Protein AF-0000000066303247 (afdb_homodimer)

Organism: Malacoplasma penetrans (strain HF-2) (NCBI:txid272633)

Solvent-accessible surface area (backbone atoms only — not comparable to full-atom values): 12009 Å² total; per-residue (Å²): 126,71,62,78,41,46,63,53,48,49,50,37,41,52,66,44,34,71,76,46,54,73,66,53,41,46,52,44,44,36,44,75,69,64,67,41,50,54,59,56,53,8,62,77,67,74,50,49,42,66,55,41,50,49,46,46,51,50,47,52,49,50,38,51,50,50,39,73,59,56,38,57,63,60,27,49,53,52,43,54,60,57,51,72,72,55,79,53,61,69,62,48,51,57,54,57,69,44,46,87,57,74,53,73,73,75,102,122,69,64,77,42,47,62,53,48,49,51,39,40,50,65,44,36,71,77,47,54,70,66,54,42,48,52,43,44,37,44,76,71,62,68,42,49,53,58,56,53,9,62,77,66,74,47,51,42,68,56,41,49,51,47,46,51,51,45,52,51,49,39,51,49,50,40,74,58,57,38,57,64,61,27,47,53,52,44,54,59,57,52,71,71,56,80,55,61,67,61,50,52,58,54,58,68,43,46,86,58,75,52,74,72,73,103

Radius of gyration: 20.45 Å; Cα contacts (8 Å, |Δi|>4): 178; chains: 2; bounding box: 56×52×44 Å

InterPro domains:
  IPR007394 Putative helix-turn-helix protein, YlxM/p13-like [MF_00245] (3-104)
  IPR007394 Putative helix-turn-helix protein, YlxM/p13-like [PF04297] (8-101)
  IPR007394 Putative helix-turn-helix protein, YlxM/p13-like [PTHR40083] (6-104)
  IPR013324 RNA polymerase sigma factor, region 3/4-like [SSF88659] (7-89)
  IPR036388 Winged helix-like DNA-binding domain superfamily [G3DSA:1.10.10.10] (4-106)
  IPR054831 UPF0122 family protein [NF045758] (8-73)

pLDDT: mean 91.66, std 13.57, range [40.47, 98.44]

Sequence (21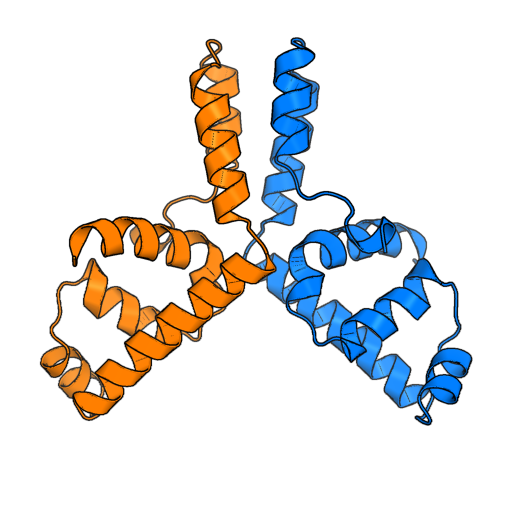4 aa):
MKELDLSQISLLIDFYGNLLTDKQLQNLIDYYFNDLSLSEIAANNNVSRTAIHDSIKKSKNELEQFENKLKFIYRFNLRKEIYKQIKDNNLLDQLLETEVEQLWKTKMKELDLSQISLLIDFYGNLLTDKQLQNLIDYYFNDLSLSEIAANNNVSRTAIHDSIKKSKNELEQFENKLKFIYRFNLRKEIYKQIKDNNLLDQLLETEVEQLWKTK

Foldseek 3Di:
DLPVVQVVLLVLCLVCVVVDDPLLSVLLCCVRPVVDQLCRNCVVVVHDSVVSVVSPVVSSVVSVVVCVVPVPVVVVVVVVVVLVPDPPVVVSVVVVVPDRDSVVVVD/DLPVVLVVLLVLCLVCVVVDDPLLSVLLCCVRPVVDQLCRNCVVVVHDSVVSVVSPVVSSVVSVVVCVVPVPVVVVVVVVVVLVPDPPVVVSVVVVVPDRDSVVVVD

Nearest PDB structures (foldseek):
  1xsv-assembly1_B  TM=8.627E-01  e=2.122E-04  Staphylococcus aureus
  1s7o-assembly1_C  TM=7.477E-01  e=3.749E-04  Streptococcus pyogenes serotype M3
  8z6g-assembly1_B  TM=8.254E-01  e=3.269E-01  Pseudomonas aeruginosa
  2h27-assembly2_D  TM=7.313E-01  e=2.459E-01  Escherichia coli K-12
  8z6g-assembly3_F  TM=8.270E-01  e=4.868E-01  Pseudomonas aeruginosa

Secondary structure (DSSP, 8-state):
--HHHHHHHHHHHHHHGGGS-HHHHHHHHHHHTS---HHHHHHHHTS-HHHHHHHHHHHHHHHHHHHHHH-HHHHHHHHHHHHTT---HHHHHHHHHTSPP-GGGG-/-HHHHHHHHHHHHHHHGGGS-HHHHHHHHHHHTS---HHHHHHHHTS-HHHHHHHHHHHHHHHHHHHHHH-HHHHHHHHHHHHTT---HHHHHHHHHTSPP-GGGT-

Structure (mmCIF, N/CA/C/O backbone):
data_AF-0000000066303247-model_v1
#
loop_
_entity.id
_entity.type
_entity.pdbx_description
1 polymer 'UPF0122 protein MYPE4850'
#
loop_
_atom_site.group_PDB
_atom_site.id
_atom_site.type_symbol
_atom_site.label_atom_id
_atom_site.label_alt_id
_atom_site.label_comp_id
_atom_site.label_asym_id
_atom_site.label_entity_id
_atom_site.label_seq_id
_atom_site.pdbx_PDB_ins_code
_atom_site.Cartn_x
_atom_site.Cartn_y
_atom_site.Cartn_z
_atom_site.occupancy
_atom_site.B_iso_or_equiv
_atom_site.auth_seq_id
_atom_site.auth_comp_id
_atom_site.auth_asym_id
_atom_site.auth_atom_id
_atom_site.pdbx_PDB_model_num
ATOM 1 N N . MET A 1 1 ? -3.141 15.148 22.766 1 40.47 1 MET A N 1
ATOM 2 C CA . MET A 1 1 ? -3.664 13.945 22.125 1 40.47 1 MET A CA 1
ATOM 3 C C . MET A 1 1 ? -3.773 14.133 20.609 1 40.47 1 MET A C 1
ATOM 5 O O . MET A 1 1 ? -3.465 13.219 19.844 1 40.47 1 MET A O 1
ATOM 9 N N . LYS A 1 2 ? -4.238 15.445 20.078 1 51.03 2 LYS A N 1
ATOM 10 C CA . LYS A 1 2 ? -4.551 15.844 18.703 1 51.03 2 LYS A CA 1
ATOM 11 C C . LYS A 1 2 ? -3.293 15.898 17.844 1 51.03 2 LYS A C 1
ATOM 13 O O . LYS A 1 2 ? -3.307 15.461 16.688 1 51.03 2 LYS A O 1
ATOM 18 N N . GLU A 1 3 ? -2.275 16.453 18.281 1 50.41 3 GLU A N 1
ATOM 19 C CA . GLU A 1 3 ? -1.079 16.812 17.531 1 50.41 3 GLU A CA 1
ATOM 20 C C . GLU A 1 3 ? -0.352 15.578 17.016 1 50.41 3 GLU A C 1
ATOM 22 O O . GLU A 1 3 ? 0.061 15.539 15.852 1 50.41 3 GLU A O 1
ATOM 27 N N . LEU A 1 4 ? 0.175 14.68 17.953 1 51.94 4 LEU A N 1
ATOM 28 C CA . LEU A 1 4 ? 0.881 13.461 17.594 1 51.94 4 LEU A CA 1
ATOM 29 C C . LEU A 1 4 ? 0.106 12.672 16.547 1 51.94 4 LEU A C 1
ATOM 31 O O . LEU A 1 4 ? 0.701 12.094 15.625 1 51.94 4 LEU A O 1
ATOM 35 N N . ASP A 1 5 ? -1.149 13.133 16.422 1 79.31 5 ASP A N 1
ATOM 36 C CA . ASP A 1 5 ? -2.148 12.453 15.594 1 79.31 5 ASP A CA 1
ATOM 37 C C . ASP A 1 5 ? -2.113 12.961 14.156 1 79.31 5 ASP A C 1
ATOM 39 O O . ASP A 1 5 ? -2.176 12.172 13.211 1 79.31 5 ASP A O 1
ATOM 43 N N . LEU A 1 6 ? -1.479 14.242 14.117 1 86.56 6 LEU A N 1
ATOM 44 C CA . LEU A 1 6 ? -1.578 14.828 12.789 1 86.56 6 LEU A CA 1
ATOM 45 C C . LEU A 1 6 ? -0.472 14.297 11.883 1 86.56 6 LEU A C 1
ATOM 47 O O . LEU A 1 6 ? -0.71 14.016 10.703 1 86.56 6 LEU A O 1
ATOM 51 N N . SER A 1 7 ? 0.758 14.25 12.484 1 88.06 7 SER A N 1
ATOM 52 C CA . SER A 1 7 ? 1.87 13.727 11.695 1 88.06 7 SER A CA 1
ATOM 53 C C . SER A 1 7 ? 1.609 12.289 11.258 1 88.06 7 SER A C 1
ATOM 55 O O . SER A 1 7 ? 1.862 11.938 10.102 1 88.06 7 SER A O 1
ATOM 57 N N . GLN A 1 8 ? 1.127 11.57 12.195 1 92.44 8 GLN A N 1
ATOM 58 C CA . GLN A 1 8 ? 0.839 10.172 11.898 1 92.44 8 GLN A CA 1
ATOM 59 C C . GLN A 1 8 ? -0.268 10.047 10.852 1 92.44 8 GLN A C 1
ATOM 61 O O . GLN A 1 8 ? -0.135 9.297 9.883 1 92.44 8 GLN A O 1
ATOM 66 N N . ILE A 1 9 ? -1.328 10.883 11.039 1 94.56 9 ILE A N 1
ATOM 67 C CA . ILE A 1 9 ? -2.449 10.805 10.109 1 94.56 9 ILE A CA 1
ATOM 68 C C . ILE A 1 9 ? -2.018 11.32 8.734 1 94.56 9 ILE A C 1
ATOM 70 O O . ILE A 1 9 ? -2.475 10.812 7.703 1 94.56 9 ILE A O 1
ATOM 74 N N . SER A 1 10 ? -1.168 12.297 8.734 1 93.88 10 SER A N 1
ATOM 75 C CA . SER A 1 10 ? -0.656 12.812 7.473 1 93.88 10 SER A CA 1
ATOM 76 C C . SER A 1 10 ? 0.075 11.727 6.684 1 93.88 10 SER A C 1
ATOM 78 O O . SER A 1 10 ? -0.157 11.562 5.484 1 93.88 10 SER A O 1
ATOM 80 N N . LEU A 1 11 ? 0.941 10.992 7.367 1 94.56 11 LEU A N 1
ATOM 81 C CA . LEU A 1 11 ? 1.675 9.914 6.719 1 94.56 11 LEU A CA 1
ATOM 82 C C . LEU A 1 11 ? 0.724 8.82 6.242 1 94.56 11 LEU A C 1
ATOM 84 O O . LEU A 1 11 ? 0.856 8.312 5.125 1 94.56 11 LEU A O 1
ATOM 88 N N . LEU A 1 12 ? -0.188 8.516 7.074 1 96.5 12 LEU A N 1
ATOM 89 C CA . LEU A 1 12 ? -1.159 7.484 6.727 1 96.5 12 LEU A CA 1
ATOM 90 C C . LEU A 1 12 ? -1.923 7.863 5.461 1 96.5 12 LEU A C 1
ATOM 92 O O . LEU A 1 12 ? -2.102 7.031 4.566 1 96.5 12 LEU A O 1
ATOM 96 N N . ILE A 1 13 ? -2.303 9.062 5.395 1 96 13 ILE A N 1
ATOM 97 C CA . ILE A 1 13 ? -3.053 9.531 4.234 1 96 13 ILE A CA 1
ATOM 98 C C . ILE A 1 13 ? -2.139 9.578 3.012 1 96 13 ILE A C 1
ATOM 100 O O . ILE A 1 13 ? -2.527 9.148 1.924 1 96 13 ILE A O 1
ATOM 104 N N . ASP A 1 14 ? -0.955 10.062 3.188 1 95.38 14 ASP A N 1
ATOM 105 C CA . ASP A 1 14 ? -0.011 10.148 2.078 1 95.38 14 ASP A CA 1
ATOM 106 C C . ASP A 1 14 ? 0.244 8.766 1.47 1 95.38 14 ASP A C 1
ATOM 108 O O . ASP A 1 14 ? 0.315 8.625 0.247 1 95.38 14 ASP A O 1
ATOM 112 N N . PHE A 1 15 ? 0.347 7.797 2.26 1 96.94 15 PHE A N 1
ATOM 113 C CA . PHE A 1 15 ? 0.755 6.473 1.807 1 96.94 15 PHE A CA 1
ATOM 114 C C . PHE A 1 15 ? -0.451 5.664 1.341 1 96.94 15 PHE A C 1
ATOM 116 O O . PHE A 1 15 ? -0.366 4.926 0.358 1 96.94 15 PHE A O 1
ATOM 123 N N . TYR A 1 16 ? -1.572 5.879 2.051 1 97.12 16 TYR A N 1
ATOM 124 C CA . TYR A 1 16 ? -2.635 4.906 1.829 1 97.12 16 TYR A CA 1
ATOM 125 C C . TYR A 1 16 ? -3.951 5.602 1.504 1 97.12 16 TYR A C 1
ATOM 127 O O . TYR A 1 16 ? -4.961 4.941 1.249 1 97.12 16 TYR A O 1
ATOM 135 N N . GLY A 1 17 ? -3.996 6.902 1.438 1 96.44 17 GLY A N 1
ATOM 136 C CA . GLY A 1 17 ? -5.238 7.633 1.246 1 96.44 17 GLY A CA 1
ATOM 137 C C . GLY A 1 17 ? -5.973 7.242 -0.022 1 96.44 17 GLY A C 1
ATOM 138 O O . GLY A 1 17 ? -7.203 7.211 -0.048 1 96.44 17 GLY A O 1
ATOM 139 N N . ASN A 1 18 ? -5.207 6.926 -1.044 1 96.06 18 ASN A N 1
ATOM 140 C CA . ASN A 1 18 ? -5.789 6.609 -2.344 1 96.06 18 ASN A CA 1
ATOM 141 C C . ASN A 1 18 ? -6.496 5.258 -2.33 1 96.06 18 ASN A C 1
ATOM 143 O O . ASN A 1 18 ? -7.188 4.906 -3.287 1 96.06 18 ASN A O 1
ATOM 147 N N . LEU A 1 19 ? -6.41 4.539 -1.227 1 97.19 19 LEU A N 1
ATOM 148 C CA . LEU A 1 19 ? -7.145 3.283 -1.101 1 97.19 19 LEU A CA 1
ATOM 149 C C . LEU A 1 19 ? -8.523 3.52 -0.494 1 97.19 19 LEU A C 1
ATOM 151 O O . LEU A 1 19 ? -9.375 2.629 -0.518 1 97.19 19 LEU A O 1
ATOM 155 N N . LEU A 1 20 ? -8.742 4.695 0.018 1 97.19 20 LEU A N 1
ATOM 156 C CA . LEU A 1 20 ? -10.039 5.059 0.572 1 97.19 20 LEU A CA 1
ATOM 157 C C . LEU A 1 20 ? -10.977 5.578 -0.519 1 97.19 20 LEU A C 1
ATOM 159 O O . LEU A 1 20 ? -10.523 5.914 -1.616 1 97.19 20 LEU A O 1
ATOM 163 N N . THR A 1 21 ? -12.242 5.562 -0.185 1 97.06 21 THR A N 1
ATOM 164 C CA . THR A 1 21 ? -13.164 6.242 -1.087 1 97.06 21 THR A CA 1
ATOM 165 C C . THR A 1 21 ? -12.953 7.754 -1.047 1 97.06 21 THR A C 1
ATOM 167 O O . THR A 1 21 ? -12.375 8.273 -0.089 1 97.06 21 THR A O 1
ATOM 170 N N . ASP A 1 22 ? -13.453 8.5 -2.096 1 96.56 22 ASP A N 1
ATOM 171 C CA . ASP A 1 22 ? -13.344 9.953 -2.146 1 96.56 22 ASP A CA 1
ATOM 172 C C . ASP A 1 22 ? -14 10.594 -0.928 1 96.56 22 ASP A C 1
ATOM 174 O O . ASP A 1 22 ? -13.469 11.555 -0.364 1 96.56 22 ASP A O 1
ATOM 178 N N . LYS A 1 23 ? -15.055 10.008 -0.559 1 96.62 23 LYS A N 1
ATOM 179 C CA . LYS A 1 23 ? -15.797 10.562 0.57 1 96.62 23 LYS A CA 1
ATOM 180 C C . LYS A 1 23 ? -15.031 10.391 1.875 1 96.62 23 LYS A C 1
ATOM 182 O O . LYS A 1 23 ? -14.914 11.328 2.666 1 96.62 23 LYS A O 1
ATOM 187 N N . GLN A 1 24 ? -14.469 9.211 2.082 1 97.25 24 GLN A N 1
ATOM 188 C CA . GLN A 1 24 ? -13.672 8.938 3.27 1 97.25 24 GLN A CA 1
ATOM 189 C C . GLN A 1 24 ? -12.461 9.859 3.35 1 97.25 24 GLN A C 1
ATOM 191 O O . GLN A 1 24 ? -12.188 10.445 4.402 1 97.25 24 GLN A O 1
ATOM 196 N N . LEU A 1 25 ? -11.883 9.953 2.217 1 97.12 25 LEU A N 1
ATOM 197 C CA . LEU A 1 25 ? -10.695 10.789 2.16 1 97.12 25 LEU A CA 1
ATOM 198 C C . LEU A 1 25 ? -11.047 12.258 2.404 1 97.12 25 LEU A C 1
ATOM 200 O O . LEU A 1 25 ? -10.367 12.945 3.162 1 97.12 25 LEU A O 1
ATOM 204 N N . GLN A 1 26 ? -12.094 12.703 1.833 1 96.69 26 GLN A N 1
ATOM 205 C CA . GLN A 1 26 ? -12.508 14.094 1.99 1 96.69 26 GLN A CA 1
ATOM 206 C C . GLN A 1 26 ? -12.859 14.398 3.443 1 96.69 26 GLN A C 1
ATOM 208 O O . GLN A 1 26 ? -12.508 15.461 3.961 1 96.69 26 GLN A O 1
ATOM 213 N N . ASN A 1 27 ? -13.539 13.492 4.066 1 96.75 27 ASN A N 1
ATOM 214 C CA . ASN A 1 27 ? -13.875 13.688 5.473 1 96.75 27 ASN A CA 1
ATOM 215 C C . ASN A 1 27 ? -12.633 13.82 6.34 1 96.75 27 ASN A C 1
ATOM 217 O O . ASN A 1 27 ? -12.578 14.664 7.234 1 96.75 27 ASN A O 1
ATOM 221 N N . LEU A 1 28 ? -11.672 13.031 6.09 1 96.25 28 LEU A N 1
ATOM 222 C CA . LEU A 1 28 ? -10.414 13.094 6.828 1 96.25 28 LEU A CA 1
ATOM 223 C C . LEU A 1 28 ? -9.719 14.43 6.598 1 96.25 28 LEU A C 1
ATOM 225 O O . LEU A 1 28 ? -9.273 15.07 7.547 1 96.25 28 LEU A O 1
ATOM 229 N N . ILE A 1 29 ? -9.68 14.828 5.324 1 95.62 29 ILE A N 1
ATOM 230 C CA . ILE A 1 29 ? -9.008 16.078 4.965 1 95.62 29 ILE A CA 1
ATOM 231 C C . ILE A 1 29 ? -9.711 17.25 5.637 1 95.62 29 ILE A C 1
ATOM 233 O O . ILE A 1 29 ? -9.055 18.109 6.234 1 95.62 29 ILE A O 1
ATOM 237 N N . ASP A 1 30 ? -10.977 17.266 5.613 1 96.62 30 ASP A N 1
ATOM 238 C CA . ASP A 1 30 ? -11.75 18.359 6.203 1 96.62 30 ASP A CA 1
ATOM 239 C C . ASP A 1 30 ? -11.5 18.453 7.707 1 96.62 30 ASP A C 1
ATOM 241 O O . ASP A 1 30 ? -11.297 19.547 8.242 1 96.62 30 ASP A O 1
ATOM 245 N N . TYR A 1 31 ? -11.414 17.359 8.336 1 96.06 31 TYR A N 1
ATOM 246 C CA . TYR A 1 31 ? -11.281 17.312 9.789 1 96.06 31 TYR A CA 1
ATOM 247 C C . TYR A 1 31 ? -9.852 17.641 10.211 1 96.06 31 TYR A C 1
ATOM 249 O O . TYR A 1 31 ? -9.617 18.516 11.047 1 96.06 31 TYR A O 1
ATOM 257 N N . TYR A 1 32 ? -8.93 17.047 9.617 1 93.88 32 TYR A N 1
ATOM 258 C CA . TYR A 1 32 ? -7.566 17.109 10.133 1 93.88 32 TYR A CA 1
ATOM 259 C C . TYR A 1 32 ? -6.801 18.266 9.508 1 93.88 32 TYR A C 1
ATOM 261 O O . TYR A 1 32 ? -5.879 18.812 10.117 1 93.88 32 TYR A O 1
ATOM 269 N N . PHE A 1 33 ? -7.246 18.672 8.352 1 92.81 33 PHE A N 1
ATOM 270 C CA . PHE A 1 33 ? -6.398 19.625 7.66 1 92.81 33 PHE A CA 1
ATOM 271 C C . PHE A 1 33 ? -7.156 20.922 7.398 1 92.81 33 PHE A C 1
ATOM 273 O O . PHE A 1 33 ? -6.555 22 7.352 1 92.81 33 PHE A O 1
ATOM 280 N N . ASN A 1 34 ? -8.422 20.828 7.199 1 94.62 34 ASN A N 1
ATOM 281 C CA . ASN A 1 34 ? -9.203 22.031 6.926 1 94.62 34 ASN A CA 1
ATOM 282 C C . ASN A 1 34 ? -9.812 22.609 8.203 1 94.62 34 ASN A C 1
ATOM 284 O O . ASN A 1 34 ? -10.594 23.562 8.148 1 94.62 34 ASN A O 1
ATOM 288 N N . ASP A 1 35 ? -9.586 21.938 9.297 1 94.25 35 ASP A N 1
ATOM 289 C CA . ASP A 1 35 ? -9.961 22.406 10.625 1 94.25 35 ASP A CA 1
ATOM 290 C C . ASP A 1 35 ? -11.477 22.562 10.75 1 94.25 35 ASP A C 1
ATOM 292 O O . ASP A 1 35 ? -11.961 23.5 11.383 1 94.25 35 ASP A O 1
ATOM 296 N N . LEU A 1 36 ? -12.242 21.781 10.055 1 97.25 36 LEU A N 1
ATOM 297 C CA . LEU A 1 36 ? -13.688 21.75 10.234 1 97.25 36 LEU A CA 1
ATOM 298 C C . LEU A 1 36 ? -14.062 20.891 11.438 1 97.25 36 LEU A C 1
ATOM 300 O O . LEU A 1 36 ? -13.414 19.891 11.727 1 97.25 36 LEU A O 1
ATOM 304 N N . SER A 1 37 ? -15.102 21.297 12.102 1 96.81 37 SER A N 1
ATOM 305 C CA . SER A 1 37 ? -15.633 20.484 13.188 1 96.81 37 SER A CA 1
ATOM 306 C C . SER A 1 37 ? -16.484 19.328 12.656 1 96.81 37 SER A C 1
ATOM 308 O O . SER A 1 37 ? -16.906 19.344 11.5 1 96.81 37 SER A O 1
ATOM 310 N N . LEU A 1 38 ? -16.734 18.297 13.547 1 97.75 38 LEU A N 1
ATOM 311 C CA . LEU A 1 38 ? -17.609 17.188 13.164 1 97.75 38 LEU A CA 1
ATOM 312 C C . LEU A 1 38 ? -18.984 17.703 12.711 1 97.75 38 LEU A C 1
ATOM 314 O O . LEU A 1 38 ? -19.547 17.219 11.734 1 97.75 38 LEU A O 1
ATOM 318 N N . SER A 1 39 ? -19.438 18.75 13.391 1 97.94 39 SER A N 1
ATOM 319 C CA . SER A 1 39 ? -20.766 19.312 13.102 1 97.94 39 SER A CA 1
ATOM 320 C C . SER A 1 39 ? -20.781 20.016 11.75 1 97.94 39 SER A C 1
ATOM 322 O O . SER A 1 39 ? -21.75 19.906 11 1 97.94 39 SER A O 1
ATOM 324 N N . GLU A 1 40 ? -19.75 20.734 11.422 1 98.44 40 GLU A N 1
ATOM 325 C CA . GLU A 1 40 ? -19.656 21.422 10.141 1 98.44 40 GLU A CA 1
ATOM 326 C C . GLU A 1 40 ? -19.625 20.422 8.984 1 98.44 40 GLU A C 1
ATOM 328 O O . GLU A 1 40 ? -20.297 20.609 7.973 1 98.44 40 GLU A O 1
ATOM 333 N N . ILE A 1 41 ? -18.812 19.328 9.156 1 98.38 41 ILE A N 1
ATOM 334 C CA . ILE A 1 41 ? -18.719 18.297 8.125 1 98.38 41 ILE A CA 1
ATOM 335 C C . ILE A 1 41 ? -20.078 17.609 7.953 1 98.38 41 ILE A C 1
ATOM 337 O O . ILE A 1 41 ? -20.5 17.328 6.832 1 98.38 41 ILE A O 1
ATOM 341 N N . ALA A 1 42 ? -20.766 17.375 9.07 1 98.31 42 ALA A N 1
ATOM 342 C CA . ALA A 1 42 ? -22.078 16.75 9.047 1 98.31 42 ALA A CA 1
ATOM 343 C C . ALA A 1 42 ? -23.078 17.609 8.258 1 98.31 42 ALA A C 1
ATOM 345 O O . ALA A 1 42 ? -23.812 17.094 7.418 1 98.31 42 ALA A O 1
ATOM 346 N N . ALA A 1 43 ? -23.078 18.891 8.484 1 97.81 43 ALA A N 1
ATOM 347 C CA . ALA A 1 43 ? -23.984 19.828 7.809 1 97.81 43 ALA A CA 1
ATOM 348 C C . ALA A 1 43 ? -23.688 19.859 6.309 1 97.81 43 ALA A C 1
ATOM 350 O O . ALA A 1 43 ? -24.625 19.828 5.496 1 97.81 43 ALA A O 1
ATOM 351 N N . ASN A 1 44 ? -22.422 19.859 5.938 1 96.75 44 ASN A N 1
ATOM 352 C CA . ASN A 1 44 ? -22 19.906 4.539 1 96.75 44 ASN A CA 1
ATOM 353 C C . ASN A 1 44 ? -22.438 18.672 3.773 1 96.75 44 ASN A C 1
ATOM 355 O O . ASN A 1 44 ? -22.625 18.719 2.557 1 96.75 44 ASN A O 1
ATOM 359 N N . ASN A 1 45 ? -22.531 17.547 4.504 1 96.56 45 ASN A N 1
ATOM 360 C CA . ASN A 1 45 ? -22.812 16.281 3.855 1 96.56 45 ASN A CA 1
ATOM 361 C C . ASN A 1 45 ? -24.234 15.812 4.125 1 96.56 45 ASN A C 1
ATOM 363 O O . ASN A 1 45 ? -24.641 14.742 3.676 1 96.56 45 ASN A O 1
ATOM 367 N N . ASN A 1 46 ? -24.969 16.594 4.902 1 97.31 46 ASN A N 1
ATOM 368 C CA . ASN A 1 46 ? -26.359 16.281 5.242 1 97.31 46 ASN A CA 1
ATOM 369 C C . ASN A 1 46 ? -26.469 14.945 5.973 1 97.31 46 ASN A C 1
ATOM 371 O O . ASN A 1 46 ? -27.281 14.094 5.598 1 97.31 46 ASN A O 1
ATOM 375 N N . VAL A 1 47 ? -25.547 14.766 6.961 1 97.62 47 VAL A N 1
ATOM 376 C CA . VAL A 1 47 ? -25.562 13.609 7.844 1 97.62 47 VAL A CA 1
ATOM 377 C C . VAL A 1 47 ? -25.391 14.055 9.289 1 97.62 47 VAL A C 1
ATOM 379 O O . VAL A 1 47 ? -25.172 15.234 9.562 1 97.62 47 VAL A O 1
ATOM 382 N N . SER A 1 48 ? -25.562 13.156 10.172 1 97.75 48 SER A N 1
ATOM 383 C CA . SER A 1 48 ? -25.438 13.484 11.586 1 97.75 48 SER A CA 1
ATOM 384 C C . SER A 1 48 ? -23.969 13.602 12.008 1 97.75 48 SER A C 1
ATOM 386 O O . SER A 1 48 ? -23.094 13.047 11.352 1 97.75 48 SER A O 1
ATOM 388 N N . ARG A 1 49 ? -23.812 14.32 13.094 1 97.75 49 ARG A N 1
ATOM 389 C CA . ARG A 1 49 ? -22.484 14.453 13.68 1 97.75 49 ARG A CA 1
ATOM 390 C C . ARG A 1 49 ? -21.922 13.094 14.07 1 97.75 49 ARG A C 1
ATOM 392 O O . ARG A 1 49 ? -20.734 12.828 13.859 1 97.75 49 ARG A O 1
ATOM 399 N N . THR A 1 50 ? -22.734 12.25 14.578 1 97.94 50 THR A N 1
ATOM 400 C CA . THR A 1 50 ? -22.328 10.914 15.008 1 97.94 50 THR A CA 1
ATOM 401 C C . THR A 1 50 ? -21.875 10.078 13.812 1 97.94 50 THR A C 1
ATOM 403 O O . THR A 1 50 ? -20.891 9.328 13.906 1 97.94 50 THR A O 1
ATOM 406 N N . ALA A 1 51 ? -22.5 10.266 12.711 1 97.75 51 ALA A N 1
ATOM 407 C CA . ALA A 1 51 ? -22.156 9.539 11.492 1 97.75 51 ALA A CA 1
ATOM 408 C C . ALA A 1 51 ? -20.766 9.961 10.984 1 97.75 51 ALA A C 1
ATOM 410 O O . ALA A 1 51 ? -19.984 9.117 10.547 1 97.75 51 ALA A O 1
ATOM 411 N N . ILE A 1 52 ? -20.547 11.266 11.047 1 98.06 52 ILE A N 1
ATOM 412 C CA . ILE A 1 52 ? -19.25 11.773 10.617 1 98.06 52 ILE A CA 1
ATOM 413 C C . ILE A 1 52 ? -18.172 11.289 11.578 1 98.06 52 ILE A C 1
ATOM 415 O O . ILE A 1 52 ? -17.094 10.867 11.148 1 98.06 52 ILE A O 1
ATOM 419 N N . HIS A 1 53 ? -18.469 11.352 12.82 1 97.69 53 HIS A N 1
ATOM 420 C CA . HIS A 1 53 ? -17.531 10.859 13.828 1 97.69 53 HIS A CA 1
ATOM 421 C C . HIS A 1 53 ? -17.141 9.406 13.555 1 97.69 53 HIS A C 1
ATOM 423 O O . HIS A 1 53 ? -15.953 9.07 13.516 1 97.69 53 HIS A O 1
ATOM 429 N N . ASP A 1 54 ? -18.094 8.625 13.305 1 97.75 54 ASP A N 1
ATOM 430 C CA . ASP A 1 54 ? -17.875 7.207 13.031 1 97.75 54 ASP A CA 1
ATOM 431 C C . ASP A 1 54 ? -17.078 7.012 11.75 1 97.75 54 ASP A C 1
ATOM 433 O O . ASP A 1 54 ? -16.203 6.145 11.68 1 97.75 54 ASP A O 1
ATOM 437 N N . SER A 1 55 ? -17.391 7.762 10.766 1 97.19 55 SER A N 1
ATOM 438 C CA . SER A 1 55 ? -16.719 7.656 9.469 1 97.19 55 SER A CA 1
ATOM 439 C C . SER A 1 55 ? -15.234 7.98 9.594 1 97.19 55 SER A C 1
ATOM 441 O O . SER A 1 55 ? -14.391 7.277 9.031 1 97.19 55 SER A O 1
ATOM 443 N N . ILE A 1 56 ? -14.984 9.039 10.266 1 97 56 ILE A N 1
ATOM 444 C CA . ILE A 1 56 ? -13.602 9.469 10.445 1 97 56 ILE A CA 1
ATOM 445 C C . ILE A 1 56 ? -12.82 8.391 11.211 1 97 56 ILE A C 1
ATOM 447 O O . ILE A 1 56 ? -11.711 8.031 10.82 1 97 56 ILE A O 1
ATOM 451 N N . LYS A 1 57 ? -13.422 7.91 12.227 1 96.94 57 LYS A N 1
ATOM 452 C CA . LYS A 1 57 ? -12.797 6.852 13.008 1 96.94 57 LYS A CA 1
ATOM 453 C C . LYS A 1 57 ? -12.539 5.609 12.164 1 96.94 57 LYS A C 1
ATOM 455 O O . LYS A 1 57 ? -11.453 5.035 12.203 1 96.94 57 LYS A O 1
ATOM 460 N N . LYS A 1 58 ? -13.508 5.211 11.414 1 97.69 58 LYS A N 1
ATOM 461 C CA . LYS A 1 58 ? -13.398 4.031 10.562 1 97.69 58 LYS A CA 1
ATOM 462 C C . LYS A 1 58 ? -12.312 4.215 9.508 1 97.69 58 LYS A C 1
ATOM 464 O O . LYS A 1 58 ? -11.508 3.311 9.273 1 97.69 58 LYS A O 1
ATOM 469 N N . SER A 1 59 ? -12.32 5.363 8.906 1 97.94 59 SER A N 1
ATOM 470 C CA . SER A 1 59 ? -11.336 5.652 7.871 1 97.94 59 SER A CA 1
ATOM 471 C C . SER A 1 59 ? -9.914 5.629 8.438 1 97.94 59 SER A C 1
ATOM 473 O O . SER A 1 59 ? -9.008 5.074 7.816 1 97.94 59 SER A O 1
ATOM 475 N N . LYS A 1 60 ? -9.781 6.266 9.555 1 96.88 60 LYS A N 1
ATOM 476 C CA . LYS A 1 60 ? -8.469 6.242 10.203 1 96.88 60 LYS A CA 1
ATOM 477 C C . LYS A 1 60 ? -8.047 4.812 10.531 1 96.88 60 LYS A C 1
ATOM 479 O O . LYS A 1 60 ? -6.898 4.434 10.289 1 96.88 60 LYS A O 1
ATOM 484 N N . ASN A 1 61 ? -8.914 4.039 11.078 1 97.62 61 ASN A N 1
ATOM 485 C CA . ASN A 1 61 ? -8.633 2.643 11.391 1 97.62 61 ASN A CA 1
ATOM 486 C C . ASN A 1 61 ? -8.242 1.853 10.148 1 97.62 61 ASN A C 1
ATOM 488 O O . ASN A 1 61 ? -7.34 1.014 10.195 1 97.62 61 ASN A O 1
ATOM 492 N N . GLU A 1 62 ? -8.93 2.102 9.062 1 97.88 62 GLU A N 1
ATOM 493 C CA . GLU A 1 62 ? -8.602 1.429 7.809 1 97.88 62 GLU A CA 1
ATOM 494 C C . GLU A 1 62 ? -7.18 1.75 7.363 1 97.88 62 GLU A C 1
ATOM 496 O O . GLU A 1 62 ? -6.434 0.855 6.961 1 97.88 62 GLU A O 1
ATOM 501 N N . LEU A 1 63 ? -6.828 2.996 7.434 1 97.62 63 LEU A N 1
ATOM 502 C CA . LEU A 1 63 ? -5.473 3.406 7.078 1 97.62 63 LEU A CA 1
ATOM 503 C C . LEU A 1 63 ? -4.445 2.711 7.965 1 97.62 63 LEU A C 1
ATOM 505 O O . LEU A 1 63 ? -3.416 2.242 7.477 1 97.62 63 LEU A O 1
ATOM 509 N N . GLU A 1 64 ? -4.738 2.637 9.219 1 97.62 64 GLU A N 1
ATOM 510 C CA . GLU A 1 64 ? -3.834 1.972 10.156 1 97.62 64 GLU A CA 1
ATOM 511 C C . GLU A 1 64 ? -3.725 0.48 9.852 1 97.62 64 GLU A C 1
ATOM 513 O O . GLU A 1 64 ? -2.65 -0.11 9.992 1 97.62 64 GLU A O 1
ATOM 518 N N . GLN A 1 65 ? -4.797 -0.075 9.508 1 97.88 65 GLN A N 1
ATOM 519 C CA . GLN A 1 65 ? -4.773 -1.485 9.141 1 97.88 65 GLN A CA 1
ATOM 520 C C . GLN A 1 65 ? -3.895 -1.719 7.914 1 97.88 65 GLN A C 1
ATOM 522 O O . GLN A 1 65 ? -3.168 -2.711 7.848 1 97.88 65 GLN A O 1
ATOM 527 N N . PHE A 1 66 ? -4.012 -0.805 6.914 1 97.62 66 PHE A N 1
ATOM 528 C CA . PHE A 1 66 ? -3.133 -0.915 5.754 1 97.62 66 PHE A CA 1
ATOM 529 C C . PHE A 1 66 ? -1.669 -0.899 6.18 1 97.62 66 PHE A C 1
ATOM 531 O O . PHE A 1 66 ? -0.871 -1.712 5.707 1 97.62 66 PHE A O 1
ATOM 538 N N . GLU A 1 67 ? -1.316 -0.015 7.066 1 97.31 67 GLU A N 1
ATOM 539 C CA . GLU A 1 67 ? 0.071 0.063 7.516 1 97.31 67 GLU A CA 1
ATOM 540 C C . GLU A 1 67 ? 0.484 -1.204 8.258 1 97.31 67 GLU A C 1
ATOM 542 O O . GLU A 1 67 ? 1.611 -1.68 8.109 1 97.31 67 GLU A O 1
ATOM 547 N N . ASN A 1 68 ? -0.411 -1.739 9.078 1 97.06 68 ASN A N 1
ATOM 548 C CA . ASN A 1 68 ? -0.106 -2.967 9.805 1 97.06 68 ASN A CA 1
ATOM 549 C C . ASN A 1 68 ? 0.164 -4.129 8.852 1 97.06 68 ASN A C 1
ATOM 551 O O . ASN A 1 68 ? 1.024 -4.969 9.117 1 97.06 68 ASN A O 1
ATOM 555 N N . LYS A 1 69 ? -0.5 -4.086 7.738 1 95.75 69 LYS A N 1
ATOM 556 C CA . LYS A 1 69 ? -0.375 -5.184 6.781 1 95.75 69 LYS A CA 1
ATOM 557 C C . LYS A 1 69 ? 0.822 -4.973 5.859 1 95.75 69 LYS A C 1
ATOM 559 O O . LYS A 1 69 ? 1.529 -5.926 5.527 1 95.75 69 LYS A O 1
ATOM 564 N N . LEU A 1 70 ? 1.124 -3.74 5.516 1 96.25 70 LEU A N 1
ATOM 565 C CA . LEU A 1 70 ? 2.072 -3.5 4.438 1 96.25 70 LEU A CA 1
ATOM 566 C C . LEU A 1 70 ? 3.4 -2.984 4.98 1 96.25 70 LEU A C 1
ATOM 568 O O . LEU A 1 70 ? 4.461 -3.289 4.434 1 96.25 70 LEU A O 1
ATOM 572 N N . LYS A 1 71 ? 3.35 -2.115 6.023 1 96.62 71 LYS A N 1
ATOM 573 C CA . LYS A 1 71 ? 4.512 -1.617 6.754 1 96.62 71 LYS A CA 1
ATOM 574 C C . LYS A 1 71 ? 5.352 -0.687 5.883 1 96.62 71 LYS A C 1
ATOM 576 O O . LYS A 1 71 ? 6.582 -0.688 5.973 1 96.62 71 LYS A O 1
ATOM 581 N N . PHE A 1 72 ? 4.691 0.051 5.012 1 96.38 72 PHE A N 1
ATOM 582 C CA . PHE A 1 72 ? 5.453 0.917 4.117 1 96.38 72 PHE A CA 1
ATOM 583 C C . PHE A 1 72 ? 5.914 2.172 4.848 1 96.38 72 PHE A C 1
ATOM 585 O O . PHE A 1 72 ? 7 2.689 4.578 1 96.38 72 PHE A O 1
ATOM 592 N N . ILE A 1 73 ? 5.102 2.662 5.785 1 96.19 73 ILE A N 1
ATOM 593 C CA . ILE A 1 73 ? 5.523 3.811 6.578 1 96.19 73 ILE A CA 1
ATOM 594 C C . ILE A 1 73 ? 6.684 3.408 7.488 1 96.19 73 ILE A C 1
ATOM 596 O O . ILE A 1 73 ? 7.641 4.164 7.656 1 96.19 73 ILE A O 1
ATOM 600 N N . TYR A 1 74 ? 6.598 2.221 8.078 1 96.62 74 TYR A N 1
ATOM 601 C CA . TYR A 1 74 ? 7.691 1.689 8.883 1 96.62 74 TYR A CA 1
ATOM 602 C C . TYR A 1 74 ? 8.992 1.673 8.094 1 96.62 74 TYR A C 1
ATOM 604 O O . TYR A 1 74 ? 10.016 2.18 8.562 1 96.62 74 TYR A O 1
ATOM 612 N N . ARG A 1 75 ? 8.969 1.174 6.887 1 95.81 75 ARG A N 1
ATOM 613 C CA . ARG A 1 75 ? 10.148 1.073 6.035 1 95.81 75 ARG A CA 1
ATOM 614 C C . ARG A 1 75 ? 10.648 2.455 5.629 1 95.81 75 ARG A C 1
ATOM 616 O O . ARG A 1 75 ? 11.859 2.693 5.574 1 95.81 75 ARG A O 1
ATOM 623 N N . PHE A 1 76 ? 9.727 3.301 5.309 1 96.38 76 PHE A N 1
ATOM 624 C CA . PHE A 1 76 ? 10.062 4.68 4.973 1 96.38 76 PHE A CA 1
ATOM 625 C C . PHE A 1 76 ? 10.82 5.348 6.113 1 96.38 76 PHE A C 1
ATOM 627 O O . PHE A 1 76 ? 11.828 6.012 5.887 1 96.38 76 PHE A O 1
ATOM 634 N N . ASN A 1 77 ? 10.297 5.172 7.281 1 96.19 77 ASN A N 1
ATOM 635 C CA . ASN A 1 77 ? 10.93 5.789 8.438 1 96.19 77 ASN A CA 1
ATOM 636 C C . ASN A 1 77 ? 12.328 5.227 8.672 1 96.19 77 ASN A C 1
ATOM 638 O O . ASN A 1 77 ? 13.242 5.957 9.07 1 96.19 77 ASN A O 1
ATOM 642 N N . LEU A 1 78 ? 12.484 3.949 8.43 1 96.56 78 LEU A N 1
ATOM 643 C CA . LEU A 1 78 ? 13.82 3.354 8.523 1 96.56 78 LEU A CA 1
ATOM 644 C C . LEU A 1 78 ? 14.766 3.992 7.516 1 96.56 78 LEU A C 1
ATOM 646 O O . LEU A 1 78 ? 15.898 4.34 7.855 1 96.56 78 LEU A O 1
ATOM 650 N N . ARG A 1 79 ? 14.305 4.195 6.324 1 96.31 79 ARG A N 1
ATOM 651 C CA . ARG A 1 79 ? 15.141 4.789 5.285 1 96.31 79 ARG A CA 1
ATOM 652 C C . ARG A 1 79 ? 15.516 6.227 5.637 1 96.31 79 ARG A C 1
ATOM 654 O O . ARG A 1 79 ? 16.656 6.645 5.422 1 96.31 79 ARG A O 1
ATOM 661 N N . LYS A 1 80 ? 14.492 6.938 6.086 1 95.5 80 LYS A N 1
ATOM 662 C CA . LYS A 1 80 ? 14.719 8.328 6.461 1 95.5 80 LYS A CA 1
ATOM 663 C C . LYS A 1 80 ? 15.859 8.453 7.465 1 95.5 80 LYS A C 1
ATOM 665 O O . LYS A 1 80 ? 16.672 9.383 7.391 1 95.5 80 LYS A O 1
ATOM 670 N N . GLU A 1 81 ? 15.938 7.562 8.414 1 96.94 81 GLU A N 1
ATOM 671 C CA . GLU A 1 81 ? 17.016 7.57 9.398 1 96.94 81 GLU A CA 1
ATOM 672 C C . GLU A 1 81 ? 18.359 7.32 8.742 1 96.94 81 GLU A C 1
ATOM 674 O O . GLU A 1 81 ? 19.359 7.949 9.102 1 96.94 81 GLU A O 1
ATOM 679 N N . ILE A 1 82 ? 18.359 6.387 7.766 1 97.44 82 ILE A N 1
ATOM 680 C CA . ILE A 1 82 ? 19.594 6.066 7.059 1 97.44 82 ILE A CA 1
ATOM 681 C C . ILE A 1 82 ? 20.031 7.262 6.215 1 97.44 82 ILE A C 1
ATOM 683 O O . ILE A 1 82 ? 21.234 7.539 6.09 1 97.44 82 ILE A O 1
ATOM 687 N N . TYR A 1 83 ? 19.016 8.008 5.715 1 96.5 83 TYR A N 1
ATOM 688 C CA . TYR A 1 83 ? 19.281 9.164 4.867 1 96.5 83 TYR A CA 1
ATOM 689 C C . TYR A 1 83 ? 20.078 10.227 5.629 1 96.5 83 TYR A C 1
ATOM 691 O O . TYR A 1 83 ? 20.875 10.961 5.039 1 96.5 83 TYR A O 1
ATOM 699 N N . LYS A 1 84 ? 19.922 10.273 6.887 1 95.75 84 LYS A N 1
ATOM 700 C CA . LYS A 1 84 ? 20.578 11.273 7.719 1 95.75 84 LYS A CA 1
ATOM 701 C C . LYS A 1 84 ? 22.094 11.086 7.691 1 95.75 84 LYS A C 1
ATOM 703 O O . LYS A 1 84 ? 22.844 12.023 7.98 1 95.75 84 LYS A O 1
ATOM 708 N N . GLN A 1 85 ? 22.531 9.93 7.355 1 94.12 85 GLN A N 1
ATOM 709 C CA . GLN A 1 85 ? 23.969 9.617 7.383 1 94.12 85 GLN A CA 1
ATOM 710 C C . GLN A 1 85 ? 24.609 9.883 6.027 1 94.12 85 GLN A C 1
ATOM 712 O O . GLN A 1 85 ? 25.828 9.805 5.891 1 94.12 85 GLN A O 1
ATOM 717 N N . ILE A 1 86 ? 23.797 10.219 5.062 1 95.06 86 ILE A N 1
ATOM 718 C CA . ILE A 1 86 ? 24.312 10.383 3.709 1 95.06 86 ILE A CA 1
ATOM 719 C C . ILE A 1 86 ? 24.875 11.797 3.541 1 95.06 86 ILE A C 1
ATOM 721 O O . ILE A 1 86 ? 24.156 12.781 3.705 1 95.06 86 ILE A O 1
ATOM 725 N N . LYS A 1 87 ? 26.172 11.898 3.195 1 92.81 87 LYS A N 1
ATOM 726 C CA . LYS A 1 87 ? 26.844 13.18 3.055 1 92.81 87 LYS A CA 1
ATOM 727 C C . LYS A 1 87 ? 26.75 13.703 1.623 1 92.81 87 LYS A C 1
ATOM 729 O O . LYS A 1 87 ? 26.812 14.914 1.39 1 92.81 87 LYS A O 1
ATOM 734 N N . ASP A 1 88 ? 26.625 12.828 0.648 1 94.44 88 ASP A N 1
ATOM 735 C CA . ASP A 1 88 ? 26.469 13.211 -0.751 1 94.44 88 ASP A CA 1
ATOM 736 C C . ASP A 1 88 ? 25.094 13.805 -1.002 1 94.44 88 ASP A C 1
ATOM 738 O O . ASP A 1 88 ? 24.109 13.078 -1.157 1 94.44 88 ASP A O 1
ATOM 742 N N . ASN A 1 89 ? 25.016 15.094 -1.196 1 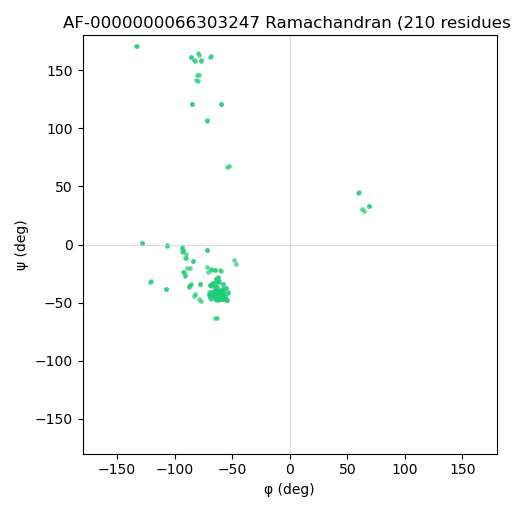94.94 89 ASN A N 1
ATOM 743 C CA . ASN A 1 89 ? 23.734 15.805 -1.299 1 94.94 89 ASN A CA 1
ATOM 744 C C . ASN A 1 89 ? 23 15.438 -2.58 1 94.94 89 ASN A C 1
ATOM 746 O O . ASN A 1 89 ? 21.766 15.406 -2.602 1 94.94 89 ASN A O 1
ATOM 750 N N . ASN A 1 90 ? 23.734 15.219 -3.607 1 96.19 90 ASN A N 1
ATOM 751 C CA . ASN A 1 90 ? 23.094 14.828 -4.859 1 96.19 90 ASN A CA 1
ATOM 752 C C . ASN A 1 90 ? 22.406 13.477 -4.734 1 96.19 90 ASN A C 1
ATOM 754 O O . ASN A 1 90 ? 21.266 13.312 -5.168 1 96.19 90 ASN A O 1
ATOM 758 N N . LEU A 1 91 ? 23.125 12.484 -4.152 1 96.31 91 LEU A N 1
ATOM 759 C CA . LEU A 1 91 ? 22.547 11.164 -3.904 1 96.31 91 LEU A CA 1
ATOM 760 C C . LEU A 1 91 ? 21.328 11.266 -2.998 1 96.31 91 LEU A C 1
ATOM 762 O O . LEU A 1 91 ? 20.297 10.656 -3.277 1 96.31 91 LEU A O 1
ATOM 766 N N . LEU A 1 92 ? 21.453 12.016 -1.94 1 96.38 92 LEU A N 1
ATOM 767 C CA . LEU A 1 92 ? 20.359 12.203 -0.991 1 96.38 92 LEU A CA 1
ATOM 768 C C . LEU A 1 92 ? 19.125 12.781 -1.684 1 96.38 92 LEU A C 1
ATOM 770 O O . LEU A 1 92 ? 18.016 12.297 -1.476 1 96.38 92 LEU A O 1
ATOM 774 N N . ASP A 1 93 ? 19.312 13.812 -2.504 1 96.88 93 ASP A N 1
ATOM 775 C CA . ASP A 1 93 ? 18.219 14.445 -3.219 1 96.88 93 ASP A CA 1
ATOM 776 C C . ASP A 1 93 ? 17.5 13.453 -4.133 1 96.88 93 ASP A C 1
ATOM 778 O O . ASP A 1 93 ? 16.281 13.422 -4.195 1 96.88 93 ASP A O 1
ATOM 782 N N . GLN A 1 94 ? 18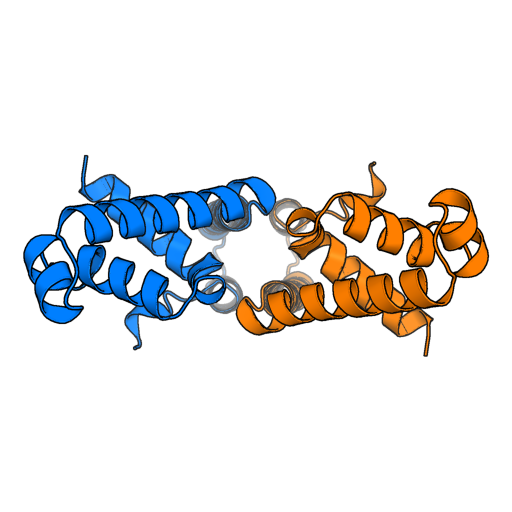.234 12.648 -4.859 1 97.31 94 GLN A N 1
ATOM 783 C CA . GLN A 1 94 ? 17.672 11.641 -5.746 1 97.31 94 GLN A CA 1
ATOM 784 C C . GLN A 1 94 ? 16.828 10.641 -4.965 1 97.31 94 GLN A C 1
ATOM 786 O O . GLN A 1 94 ? 15.703 10.312 -5.371 1 97.31 94 GLN A O 1
ATOM 791 N N . LEU A 1 95 ? 17.344 10.172 -3.84 1 97.25 95 LEU A N 1
ATOM 792 C CA . LEU A 1 95 ? 16.641 9.203 -3.012 1 97.25 95 LEU A CA 1
ATOM 793 C C . LEU A 1 95 ? 15.359 9.805 -2.438 1 97.25 95 LEU A C 1
ATOM 795 O O . LEU A 1 95 ? 14.305 9.172 -2.455 1 97.25 95 LEU A O 1
ATOM 799 N N . LEU A 1 96 ? 15.422 11.031 -1.998 1 95.94 96 LEU A N 1
ATOM 800 C CA . LEU A 1 96 ? 14.266 11.711 -1.416 1 95.94 96 LEU A CA 1
ATOM 801 C C . LEU A 1 96 ? 13.156 11.883 -2.447 1 95.94 96 LEU A C 1
ATOM 803 O O . LEU A 1 96 ? 11.977 11.82 -2.105 1 95.94 96 LEU A O 1
ATOM 807 N N . GLU A 1 97 ? 13.484 12.039 -3.674 1 95.38 97 GLU A N 1
ATOM 808 C CA . GLU A 1 97 ? 12.516 12.227 -4.746 1 95.38 97 GLU A CA 1
ATOM 809 C C . GLU A 1 97 ? 11.711 10.953 -4.992 1 95.38 97 GLU A C 1
ATOM 811 O O . GLU A 1 97 ? 10.617 11 -5.562 1 95.38 97 GLU A O 1
ATOM 816 N N . THR A 1 98 ? 12.289 9.805 -4.562 1 96.31 98 THR A N 1
ATOM 817 C CA . THR A 1 98 ? 11.609 8.539 -4.789 1 96.31 98 THR A CA 1
ATOM 818 C C . THR A 1 98 ? 10.578 8.273 -3.695 1 96.31 98 THR A C 1
ATOM 820 O O . THR A 1 98 ? 9.75 7.367 -3.818 1 96.31 98 THR A O 1
ATOM 823 N N . GLU A 1 99 ? 10.664 9.031 -2.619 1 95.38 99 GLU A N 1
ATOM 824 C CA . GLU A 1 99 ? 9.773 8.789 -1.493 1 95.38 99 GLU A CA 1
ATOM 825 C C . GLU A 1 99 ? 8.414 9.461 -1.715 1 95.38 99 GLU A C 1
ATOM 827 O O . GLU A 1 99 ? 8.281 10.336 -2.572 1 95.38 99 GLU A O 1
ATOM 832 N N . VAL A 1 100 ? 7.465 8.961 -1.017 1 90.75 100 VAL A N 1
ATOM 833 C CA . VAL A 1 100 ? 6.102 9.469 -1.135 1 90.75 100 VAL A CA 1
ATOM 834 C C . VAL A 1 100 ? 6.07 10.953 -0.772 1 90.75 100 VAL A C 1
ATOM 836 O O . VAL A 1 100 ? 6.637 11.367 0.244 1 90.75 100 VAL A O 1
ATOM 839 N N . GLU A 1 101 ? 5.621 11.695 -1.791 1 75.25 101 GLU A N 1
ATOM 840 C CA . GLU A 1 101 ? 5.484 13.125 -1.566 1 75.25 101 GLU A CA 1
ATOM 841 C C . GLU A 1 101 ? 4.207 13.445 -0.797 1 75.25 101 GLU A C 1
ATOM 843 O O . GLU A 1 101 ? 3.211 12.727 -0.906 1 75.25 101 GLU A O 1
ATOM 848 N N . GLN A 1 102 ? 4.277 14.352 0.086 1 65.06 102 GLN A N 1
ATOM 849 C CA . GLN A 1 102 ? 3.109 14.852 0.803 1 65.06 102 GLN A CA 1
ATOM 850 C C . GLN A 1 102 ? 2.029 15.328 -0.166 1 65.06 102 GLN A C 1
ATOM 852 O O . GLN A 1 102 ? 1.962 16.516 -0.498 1 65.06 102 GLN A O 1
ATOM 857 N N . LEU A 1 103 ? 1.446 14.359 -0.927 1 54.25 103 LEU A N 1
ATOM 858 C CA . LEU A 1 103 ? 0.536 14.594 -2.043 1 54.25 103 LEU A CA 1
ATOM 859 C C . LEU A 1 103 ? -0.672 15.406 -1.595 1 54.25 103 LEU A C 1
ATOM 861 O O . LEU A 1 103 ? -1.237 16.172 -2.381 1 54.25 103 LEU A O 1
ATOM 865 N N . TRP A 1 104 ? -1.281 15.172 -0.443 1 53.22 104 TRP A N 1
ATOM 866 C CA . TRP A 1 104 ? -2.555 15.828 -0.164 1 53.22 104 TRP A CA 1
ATOM 867 C C . TRP A 1 104 ? -2.402 17.344 -0.189 1 53.22 104 TRP A C 1
ATOM 869 O O . TRP A 1 104 ? -3.391 18.062 -0.319 1 53.22 104 TRP A O 1
ATOM 879 N N . LYS A 1 105 ? -1.103 17.812 0.034 1 53.5 105 LYS A N 1
ATOM 880 C CA . LYS A 1 105 ? -0.9 19.266 0.135 1 53.5 105 LYS A CA 1
ATOM 881 C C . LYS A 1 105 ? -1.053 19.938 -1.227 1 53.5 105 LYS A C 1
ATOM 883 O O . LYS A 1 105 ? -1.26 21.141 -1.307 1 53.5 105 LYS A O 1
ATOM 888 N N . THR A 1 106 ? -0.93 19.156 -2.268 1 46.5 106 THR A N 1
ATOM 889 C CA . THR A 1 106 ? -0.951 19.922 -3.508 1 46.5 106 THR A CA 1
ATOM 890 C C . THR A 1 106 ? -2.367 20 -4.074 1 46.5 106 THR A C 1
ATOM 892 O O . THR A 1 106 ? -2.58 20.562 -5.152 1 46.5 106 THR A O 1
ATOM 895 N N . LYS A 1 107 ? -3.182 19.328 -3.471 1 44.66 107 LYS A N 1
ATOM 896 C CA . LYS A 1 107 ? -4.504 19.578 -4.035 1 44.66 107 LYS A CA 1
ATOM 897 C C . LYS A 1 107 ? -5.191 20.75 -3.324 1 44.66 107 LYS A C 1
ATOM 899 O O . LYS A 1 107 ? -5.016 20.938 -2.119 1 44.66 107 LYS A O 1
ATOM 904 N N . MET B 1 1 ? 5.285 -14.867 -22.875 1 40.56 1 MET B N 1
ATOM 905 C CA . MET B 1 1 ? 4.203 -14.109 -22.25 1 40.56 1 MET B CA 1
ATOM 906 C C . MET B 1 1 ? 4.184 -14.328 -20.75 1 40.56 1 MET B C 1
ATOM 908 O O . MET B 1 1 ? 3.986 -13.391 -19.984 1 4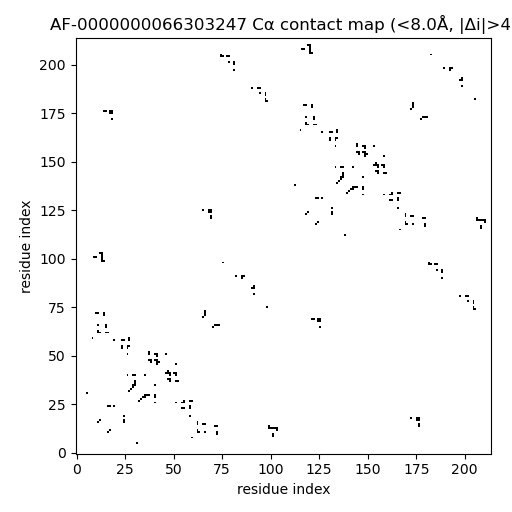0.56 1 MET B O 1
ATOM 912 N N . LYS B 1 2 ? 4.402 -15.734 -20.172 1 51.22 2 LYS B N 1
ATOM 913 C CA . LYS B 1 2 ? 4.285 -16.219 -18.812 1 51.22 2 LYS B CA 1
ATOM 914 C C . LYS B 1 2 ? 5.379 -15.633 -17.922 1 51.22 2 LYS B C 1
ATOM 916 O O . LYS B 1 2 ? 5.121 -15.227 -16.781 1 51.22 2 LYS B O 1
ATOM 921 N N . GLU B 1 3 ? 6.57 -15.641 -18.328 1 50.31 3 GLU B N 1
ATOM 922 C CA . GLU B 1 3 ? 7.762 -15.328 -17.547 1 50.31 3 GLU B CA 1
ATOM 923 C C . GLU B 1 3 ? 7.742 -13.883 -17.062 1 50.31 3 GLU B C 1
ATOM 925 O O . GLU B 1 3 ? 8.031 -13.602 -15.898 1 50.31 3 GLU B O 1
ATOM 930 N N . LEU B 1 4 ? 7.758 -12.852 -18.047 1 51.75 4 LEU B N 1
ATOM 931 C CA . LEU B 1 4 ? 7.707 -11.43 -17.734 1 51.75 4 LEU B CA 1
ATOM 932 C C . LEU B 1 4 ? 6.621 -11.141 -16.703 1 51.75 4 LEU B C 1
ATOM 934 O O . LEU B 1 4 ? 6.812 -10.32 -15.805 1 51.75 4 LEU B O 1
ATOM 938 N N . ASP B 1 5 ? 5.734 -12.188 -16.609 1 78.88 5 ASP B N 1
ATOM 939 C CA . ASP B 1 5 ? 4.535 -12.109 -15.773 1 78.88 5 ASP B CA 1
ATOM 940 C C . ASP B 1 5 ? 4.836 -12.516 -14.336 1 78.88 5 ASP B C 1
ATOM 942 O O . ASP B 1 5 ? 4.379 -11.867 -13.391 1 78.88 5 ASP B O 1
ATOM 946 N N . LEU B 1 6 ? 6.02 -13.289 -14.289 1 86.38 6 LEU B N 1
ATOM 947 C CA . LEU B 1 6 ? 6.266 -13.828 -12.961 1 86.38 6 LEU B CA 1
ATOM 948 C C . LEU B 1 6 ? 6.949 -12.797 -12.07 1 86.38 6 LEU B C 1
ATOM 950 O O . LEU B 1 6 ? 6.625 -12.672 -10.883 1 86.38 6 LEU B O 1
ATOM 954 N N . SER B 1 7 ? 7.949 -12.102 -12.711 1 88 7 SER B N 1
ATOM 955 C CA . SER B 1 7 ? 8.641 -11.07 -11.945 1 88 7 SER B CA 1
ATOM 956 C C . SER B 1 7 ? 7.672 -9.984 -11.492 1 88 7 SER B C 1
ATOM 958 O O . SER B 1 7 ? 7.723 -9.539 -10.336 1 88 7 SER B O 1
ATOM 960 N N . GLN B 1 8 ? 6.863 -9.633 -12.414 1 92.56 8 GLN B N 1
ATOM 961 C CA . GLN B 1 8 ? 5.895 -8.586 -12.102 1 92.56 8 GLN B CA 1
ATOM 962 C C . GLN B 1 8 ? 4.906 -9.055 -11.039 1 92.56 8 GLN B C 1
ATOM 964 O O . GLN B 1 8 ? 4.648 -8.336 -10.07 1 92.56 8 GLN B O 1
ATOM 969 N N . ILE B 1 9 ? 4.438 -10.312 -11.203 1 94.69 9 ILE B N 1
ATOM 970 C CA . ILE B 1 9 ? 3.463 -10.828 -10.25 1 94.69 9 ILE B CA 1
ATOM 971 C C . ILE B 1 9 ? 4.125 -11.031 -8.883 1 94.69 9 ILE B C 1
ATOM 973 O O . ILE B 1 9 ? 3.492 -10.828 -7.848 1 94.69 9 ILE B O 1
ATOM 977 N N . SER B 1 10 ? 5.352 -11.422 -8.906 1 93.88 10 SER B N 1
ATOM 978 C CA . SER B 1 10 ? 6.086 -11.586 -7.66 1 93.88 10 SER B CA 1
ATOM 979 C C . SER B 1 10 ? 6.156 -10.281 -6.879 1 93.88 10 SER B C 1
ATOM 981 O O . SER B 1 10 ? 5.891 -10.25 -5.676 1 93.88 10 SER B O 1
ATOM 983 N N . LEU B 1 11 ? 6.496 -9.195 -7.57 1 94.56 11 LEU B N 1
ATOM 984 C CA . LEU B 1 11 ? 6.566 -7.891 -6.926 1 94.56 11 LEU B CA 1
ATOM 985 C C . LEU B 1 11 ? 5.195 -7.453 -6.43 1 94.56 11 LEU B C 1
ATOM 987 O O . LEU B 1 11 ? 5.062 -6.949 -5.312 1 94.56 11 LEU B O 1
ATOM 991 N N . LEU B 1 12 ? 4.242 -7.676 -7.238 1 96.5 12 LEU B N 1
ATOM 992 C CA . LEU B 1 12 ? 2.881 -7.301 -6.867 1 96.5 12 LEU B CA 1
ATOM 993 C C . LEU B 1 12 ? 2.451 -8.016 -5.59 1 96.5 12 LEU B C 1
ATOM 995 O O . LEU B 1 12 ? 1.881 -7.398 -4.688 1 96.5 12 LEU B O 1
ATOM 999 N N . ILE B 1 13 ? 2.756 -9.234 -5.523 1 95.88 13 ILE B N 1
ATOM 1000 C CA . ILE B 1 13 ? 2.389 -10.023 -4.355 1 95.88 13 ILE B CA 1
ATOM 1001 C C . ILE B 1 13 ? 3.211 -9.578 -3.148 1 95.88 13 ILE B C 1
ATOM 1003 O O . ILE B 1 13 ? 2.674 -9.406 -2.053 1 95.88 13 ILE B O 1
ATOM 1007 N N . ASP B 1 14 ? 4.469 -9.375 -3.348 1 95.31 14 ASP B N 1
ATOM 1008 C CA . ASP B 1 14 ? 5.336 -8.945 -2.256 1 95.31 14 ASP B CA 1
ATOM 1009 C C . ASP B 1 14 ? 4.84 -7.637 -1.645 1 95.31 14 ASP B C 1
ATOM 1011 O O . ASP B 1 14 ? 4.848 -7.473 -0.422 1 95.31 14 ASP B O 1
ATOM 1015 N N . PHE B 1 15 ? 4.406 -6.762 -2.432 1 96.88 15 PHE B N 1
ATOM 1016 C CA . PHE B 1 15 ? 4.066 -5.418 -1.979 1 96.88 15 PHE B CA 1
ATOM 1017 C C . PHE B 1 15 ? 2.627 -5.359 -1.484 1 96.88 15 PHE B C 1
ATOM 1019 O O . PHE B 1 15 ? 2.332 -4.68 -0.497 1 96.88 15 PHE B O 1
ATOM 1026 N N . TYR B 1 16 ? 1.774 -6.117 -2.176 1 97.12 16 TYR B N 1
ATOM 1027 C CA . TYR B 1 16 ? 0.363 -5.844 -1.928 1 97.12 16 TYR B CA 1
ATOM 1028 C C . TYR B 1 16 ? -0.388 -7.121 -1.58 1 97.12 16 TYR B C 1
ATOM 1030 O O . TYR B 1 16 ? -1.589 -7.09 -1.298 1 97.12 16 TYR B O 1
ATOM 1038 N N . GLY B 1 17 ? 0.25 -8.258 -1.519 1 96.44 17 GLY B N 1
ATOM 1039 C CA . GLY B 1 17 ? -0.421 -9.531 -1.31 1 96.44 17 GLY B CA 1
ATOM 1040 C C . GLY B 1 17 ? -1.229 -9.578 -0.026 1 96.44 17 GLY B C 1
ATOM 1041 O O . GLY B 1 17 ? -2.295 -10.195 0.022 1 96.44 17 GLY B O 1
ATOM 1042 N N . ASN B 1 18 ? -0.732 -8.898 0.983 1 96.06 18 ASN B N 1
ATOM 1043 C CA . ASN B 1 18 ? -1.369 -8.93 2.295 1 96.06 18 ASN B CA 1
ATOM 1044 C C . ASN B 1 18 ? -2.68 -8.148 2.299 1 96.06 18 ASN B C 1
ATOM 1046 O O . ASN B 1 18 ? -3.438 -8.203 3.27 1 96.06 18 ASN B O 1
ATOM 1050 N N . LEU B 1 19 ? -3 -7.488 1.203 1 97.19 19 LEU B N 1
ATOM 1051 C CA . LEU B 1 19 ? -4.281 -6.801 1.096 1 97.19 19 LEU B CA 1
ATOM 1052 C C . LEU B 1 19 ? -5.348 -7.727 0.514 1 97.19 19 LEU B C 1
ATOM 1054 O O . LEU B 1 19 ? -6.539 -7.418 0.56 1 97.19 19 LEU B O 1
ATOM 1058 N N . LEU B 1 20 ? -4.926 -8.844 0.001 1 97.19 20 LEU B N 1
ATOM 1059 C CA . LEU B 1 20 ? -5.855 -9.836 -0.532 1 97.19 20 LEU B CA 1
ATOM 1060 C C . LEU B 1 20 ? -6.359 -10.758 0.573 1 97.19 20 LEU B C 1
ATOM 1062 O O . LEU B 1 20 ? -5.781 -10.805 1.659 1 97.19 20 LEU B O 1
ATOM 1066 N N . THR B 1 21 ? -7.457 -11.406 0.265 1 97.06 21 THR B N 1
ATOM 1067 C CA . THR B 1 21 ? -7.871 -12.461 1.18 1 97.06 21 THR B CA 1
ATOM 1068 C C . THR B 1 21 ? -6.898 -13.633 1.127 1 97.06 21 THR B C 1
ATOM 1070 O O . THR B 1 21 ? -6.148 -13.781 0.159 1 97.06 21 THR B O 1
ATOM 1073 N N . ASP B 1 22 ? -6.914 -14.531 2.168 1 96.56 22 ASP B N 1
ATOM 1074 C CA . ASP B 1 22 ? -6.059 -15.719 2.209 1 96.56 22 ASP B CA 1
ATOM 1075 C C . ASP B 1 22 ? -6.305 -16.609 0.999 1 96.56 22 ASP B C 1
ATOM 1077 O O . ASP B 1 22 ? -5.363 -17.156 0.419 1 96.56 22 ASP B O 1
ATOM 1081 N N . LYS B 1 23 ? -7.531 -16.672 0.65 1 96.69 23 LYS B N 1
ATOM 1082 C CA . LYS B 1 23 ? -7.898 -17.531 -0.47 1 96.69 23 LYS B CA 1
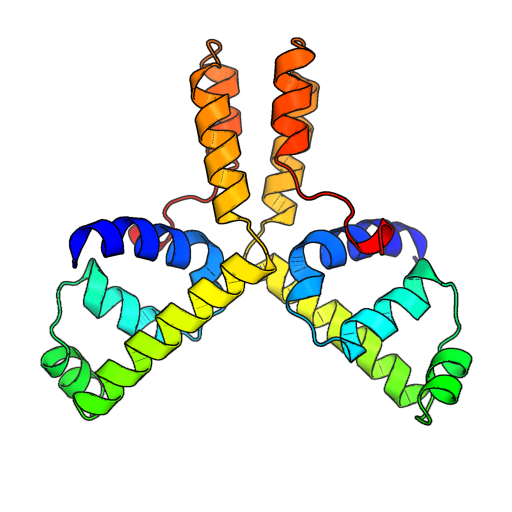ATOM 1083 C C . LYS B 1 23 ? -7.352 -16.984 -1.785 1 96.69 23 LYS B C 1
ATOM 1085 O O . LYS B 1 23 ? -6.777 -17.734 -2.584 1 96.69 23 LYS B O 1
ATOM 1090 N N . GLN B 1 24 ? -7.488 -15.688 -1.993 1 97.25 24 GLN B N 1
ATOM 1091 C CA . GLN B 1 24 ? -6.973 -15.039 -3.191 1 97.25 24 GLN B CA 1
ATOM 1092 C C . GLN B 1 24 ? -5.457 -15.203 -3.295 1 97.25 24 GLN B C 1
ATOM 1094 O O . GLN B 1 24 ? -4.938 -15.562 -4.355 1 97.25 24 GLN B O 1
ATOM 1099 N N . LEU B 1 25 ? -4.895 -14.969 -2.176 1 97.12 25 LEU B N 1
ATOM 1100 C CA . LEU B 1 25 ? -3.438 -15.062 -2.145 1 97.12 25 LEU B CA 1
ATOM 1101 C C . LEU B 1 25 ? -2.982 -16.5 -2.391 1 97.12 25 LEU B C 1
ATOM 1103 O O . LEU B 1 25 ? -2.051 -16.734 -3.162 1 97.12 25 LEU B O 1
ATOM 1107 N N . GLN B 1 26 ? -3.627 -17.422 -1.796 1 96.69 26 GLN B N 1
ATOM 1108 C CA . GLN B 1 26 ? -3.254 -18.828 -1.951 1 96.69 26 GLN B CA 1
ATOM 1109 C C . GLN B 1 26 ? -3.42 -19.281 -3.398 1 96.69 26 GLN B C 1
ATOM 1111 O O . GLN B 1 26 ? -2.574 -20 -3.926 1 96.69 26 GLN B O 1
ATOM 1116 N N . ASN B 1 27 ? -4.484 -18.875 -4.008 1 96.69 27 ASN B N 1
ATOM 1117 C CA . ASN B 1 27 ? -4.699 -19.234 -5.406 1 96.69 27 ASN B CA 1
ATOM 1118 C C . ASN B 1 27 ? -3.578 -18.688 -6.297 1 96.69 27 ASN B C 1
ATOM 1120 O O . ASN B 1 27 ? -3.107 -19.391 -7.195 1 96.69 27 ASN B O 1
ATOM 1124 N N . LEU B 1 28 ? -3.172 -17.516 -6.066 1 96.31 28 LEU B N 1
ATOM 1125 C CA . LEU B 1 28 ? -2.078 -16.922 -6.824 1 96.31 28 LEU B CA 1
ATOM 1126 C C . LEU B 1 28 ? -0.781 -17.688 -6.609 1 96.31 28 LEU B C 1
ATOM 1128 O O . LEU B 1 28 ? -0.078 -18.016 -7.57 1 96.31 28 LEU B O 1
ATOM 1132 N N . ILE B 1 29 ? -0.522 -18 -5.348 1 95.62 29 ILE B N 1
ATOM 1133 C CA . ILE B 1 29 ? 0.708 -18.703 -5.004 1 95.62 29 ILE B CA 1
ATOM 1134 C C . ILE B 1 29 ? 0.715 -20.094 -5.664 1 95.62 29 ILE B C 1
ATOM 1136 O O . ILE B 1 29 ? 1.707 -20.484 -6.281 1 95.62 29 ILE B O 1
ATOM 1140 N N . ASP B 1 30 ? -0.355 -20.766 -5.621 1 96.62 30 ASP B N 1
ATOM 1141 C CA . ASP B 1 30 ? -0.452 -22.094 -6.199 1 96.62 30 ASP B CA 1
ATOM 1142 C C . ASP B 1 30 ? -0.215 -22.062 -7.707 1 96.62 30 ASP B C 1
ATOM 1144 O O . ASP B 1 30 ? 0.523 -22.891 -8.25 1 96.62 30 ASP B O 1
ATOM 1148 N N . TYR B 1 31 ? -0.722 -21.078 -8.336 1 96.12 31 TYR B N 1
ATOM 1149 C CA . TYR B 1 31 ? -0.647 -21 -9.789 1 96.12 31 TYR B CA 1
ATOM 1150 C C . TYR B 1 31 ? 0.73 -20.516 -10.234 1 96.12 31 TYR B C 1
ATOM 1152 O O . TYR B 1 31 ? 1.374 -21.156 -11.07 1 96.12 31 TYR B O 1
ATOM 1160 N N . TYR B 1 32 ? 1.221 -19.531 -9.664 1 93.94 32 TYR B N 1
ATOM 1161 C CA . TYR B 1 32 ? 2.406 -18.875 -10.203 1 93.94 32 TYR B CA 1
ATOM 1162 C C . TYR B 1 32 ? 3.676 -19.453 -9.586 1 93.94 32 TYR B C 1
ATOM 1164 O O . TYR B 1 32 ? 4.738 -19.438 -10.219 1 93.94 32 TYR B O 1
ATOM 1172 N N . PHE B 1 33 ? 3.516 -20.016 -8.422 1 92.88 33 PHE B N 1
ATOM 1173 C CA . PHE B 1 33 ? 4.754 -20.391 -7.75 1 92.88 33 PHE B CA 1
ATOM 1174 C C . PHE B 1 33 ? 4.79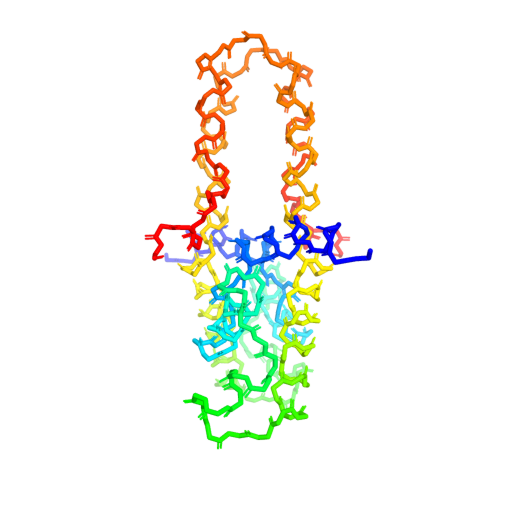3 -21.891 -7.473 1 92.88 33 PHE B C 1
ATOM 1176 O O . PHE B 1 33 ? 5.867 -22.5 -7.438 1 92.88 33 PHE B O 1
ATOM 1183 N N . ASN B 1 34 ? 3.666 -22.469 -7.25 1 94.69 34 ASN B N 1
ATOM 1184 C CA . ASN B 1 34 ? 3.639 -23.906 -6.969 1 94.69 34 ASN B CA 1
ATOM 1185 C C . ASN B 1 34 ? 3.398 -24.719 -8.234 1 94.69 34 ASN B C 1
ATOM 1187 O O . ASN B 1 34 ? 3.236 -25.938 -8.172 1 94.69 34 ASN B O 1
ATOM 1191 N N . ASP B 1 35 ? 3.191 -24.031 -9.328 1 94.31 35 ASP B N 1
ATOM 1192 C CA . ASP B 1 35 ? 3.102 -24.641 -10.648 1 94.31 35 ASP B CA 1
ATOM 1193 C C . ASP B 1 35 ? 1.89 -25.562 -10.75 1 94.31 35 ASP B C 1
ATOM 1195 O O . ASP B 1 35 ? 1.956 -26.625 -11.383 1 94.31 35 ASP B O 1
ATOM 1199 N N . LEU B 1 36 ? 0.854 -25.312 -10.031 1 97.31 36 LEU B N 1
ATOM 1200 C CA . LEU B 1 36 ? -0.401 -26.031 -10.195 1 97.31 36 LEU B CA 1
ATOM 1201 C C . LEU B 1 36 ? -1.184 -25.516 -11.391 1 97.31 36 LEU B C 1
ATOM 1203 O O . LEU B 1 36 ? -1.146 -24.312 -11.695 1 97.31 36 LEU B O 1
ATOM 1207 N N . SER B 1 37 ? -1.865 -26.406 -12.039 1 96.88 37 SER B N 1
ATOM 1208 C CA . SER B 1 37 ? -2.758 -25.984 -13.117 1 96.88 37 SER B CA 1
ATOM 1209 C C . SER B 1 37 ? -4.074 -25.453 -12.562 1 96.88 37 SER B C 1
ATOM 1211 O O . SER B 1 37 ? -4.402 -25.672 -11.398 1 96.88 37 SER B O 1
ATOM 1213 N N . LEU B 1 38 ? -4.859 -24.719 -13.453 1 97.75 38 LEU B N 1
ATOM 1214 C CA . LEU B 1 38 ? -6.176 -24.234 -13.055 1 97.75 38 LEU B CA 1
ATOM 1215 C C . LEU B 1 38 ? -7.059 -25.375 -12.578 1 97.75 38 LEU B C 1
ATOM 1217 O O . LEU B 1 38 ? -7.781 -25.25 -11.594 1 97.75 38 LEU B O 1
ATOM 1221 N N . SER B 1 39 ? -6.918 -26.516 -13.242 1 97.94 39 SER B N 1
ATOM 1222 C CA . SER B 1 39 ? -7.738 -27.688 -12.938 1 97.94 39 SER B CA 1
ATOM 1223 C C . SER B 1 39 ? -7.367 -28.281 -11.586 1 97.94 39 SER B C 1
ATOM 1225 O O . SER B 1 39 ? -8.242 -28.688 -10.82 1 97.94 39 SER B O 1
ATOM 1227 N N . GLU B 1 40 ? -6.102 -28.375 -11.281 1 98.44 40 GLU B N 1
ATOM 1228 C CA . GLU B 1 40 ? -5.645 -28.891 -9.992 1 98.44 40 GLU B CA 1
ATOM 1229 C C . GLU B 1 40 ? -6.117 -28.016 -8.844 1 98.44 40 GLU B C 1
ATOM 1231 O O . GLU B 1 40 ? -6.578 -28.516 -7.816 1 98.44 40 GLU B O 1
ATOM 1236 N N . ILE B 1 41 ? -6.008 -26.656 -9.023 1 98.38 41 ILE B N 1
ATOM 1237 C CA . ILE B 1 41 ? -6.449 -25.719 -7.988 1 98.38 41 ILE B CA 1
ATOM 1238 C C . ILE B 1 41 ? -7.957 -25.844 -7.797 1 98.38 41 ILE B C 1
ATOM 1240 O O . ILE B 1 41 ? -8.453 -25.812 -6.668 1 98.38 41 ILE B O 1
ATOM 1244 N N . ALA B 1 42 ? -8.688 -26 -8.906 1 98.31 42 ALA B N 1
ATOM 1245 C CA . ALA B 1 42 ? -10.133 -26.156 -8.859 1 98.31 42 ALA B CA 1
ATOM 1246 C C . ALA B 1 42 ? -10.523 -27.406 -8.055 1 98.31 42 ALA B C 1
ATOM 1248 O O . ALA B 1 42 ? -11.406 -27.344 -7.199 1 98.31 42 ALA B O 1
ATOM 1249 N N . ALA B 1 43 ? -9.875 -28.5 -8.281 1 97.81 43 ALA B N 1
ATOM 1250 C CA . ALA B 1 43 ? -10.141 -29.766 -7.59 1 97.81 43 ALA B CA 1
ATOM 1251 C C . ALA B 1 43 ? -9.852 -29.641 -6.098 1 97.81 43 ALA B C 1
ATOM 1253 O O . ALA B 1 43 ? -10.648 -30.094 -5.266 1 97.81 43 ALA B O 1
ATOM 1254 N N . ASN B 1 44 ? -8.75 -28.969 -5.746 1 96.69 44 ASN B N 1
ATOM 1255 C CA . ASN B 1 44 ? -8.344 -28.781 -4.359 1 96.69 44 ASN B CA 1
ATOM 1256 C C . ASN B 1 44 ? -9.352 -27.953 -3.578 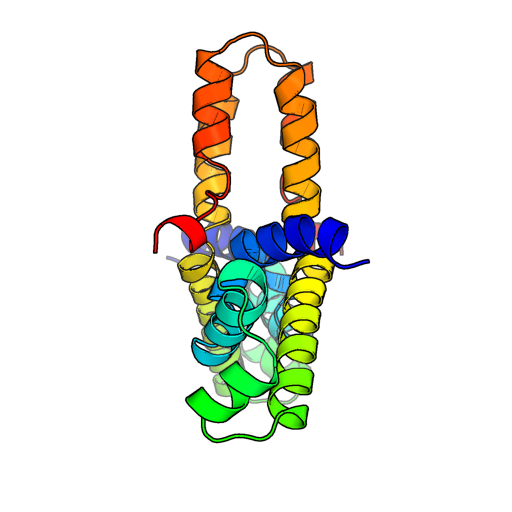1 96.69 44 ASN B C 1
ATOM 1258 O O . ASN B 1 44 ? -9.469 -28.078 -2.359 1 96.69 44 ASN B O 1
ATOM 1262 N N . ASN B 1 45 ? -10.031 -27.047 -4.316 1 96.56 45 ASN B N 1
ATOM 1263 C CA . ASN B 1 45 ? -10.93 -26.109 -3.66 1 96.56 45 ASN B CA 1
ATOM 1264 C C . ASN B 1 45 ? -12.391 -26.453 -3.906 1 96.56 45 ASN B C 1
ATOM 1266 O O . ASN B 1 45 ? -13.289 -25.75 -3.447 1 96.56 45 ASN B O 1
ATOM 1270 N N . ASN B 1 46 ? -12.617 -27.516 -4.668 1 97.31 46 ASN B N 1
ATOM 1271 C CA . ASN B 1 46 ? -13.969 -27.969 -4.984 1 97.31 46 ASN B CA 1
ATOM 1272 C C . ASN B 1 46 ? -14.773 -26.891 -5.707 1 97.31 46 ASN B C 1
ATOM 1274 O O . ASN B 1 46 ? -15.898 -26.594 -5.316 1 97.31 46 ASN B O 1
ATOM 1278 N N . VAL B 1 47 ? -14.094 -26.25 -6.691 1 97.62 47 VAL B N 1
ATOM 1279 C CA . VAL B 1 47 ? -14.727 -25.281 -7.57 1 97.62 47 VAL B CA 1
ATOM 1280 C C . VAL B 1 47 ? -14.359 -25.578 -9.023 1 97.62 47 VAL B C 1
ATOM 1282 O O . VAL B 1 47 ? -13.562 -26.469 -9.297 1 97.62 47 VAL B O 1
ATOM 1285 N N . SER B 1 48 ? -14.992 -24.906 -9.914 1 97.75 48 SER B N 1
ATOM 1286 C CA . SER B 1 48 ? -14.734 -25.141 -11.328 1 97.75 48 SER B CA 1
ATOM 1287 C C . SER B 1 48 ? -13.43 -24.484 -11.773 1 97.75 48 SER B C 1
ATOM 1289 O O . SER B 1 48 ? -12.961 -23.531 -11.133 1 97.75 48 SER B O 1
ATOM 1291 N N . ARG B 1 49 ? -12.945 -25.016 -12.859 1 97.75 49 ARG B N 1
ATOM 1292 C CA . ARG B 1 49 ? -11.75 -24.453 -13.469 1 97.75 49 ARG B CA 1
ATOM 1293 C C . ARG B 1 49 ? -11.984 -23 -13.875 1 97.75 49 ARG B C 1
ATOM 1295 O O . ARG B 1 49 ? -11.109 -22.141 -13.688 1 97.75 49 ARG B O 1
ATOM 1302 N N . THR B 1 50 ? -13.133 -22.703 -14.375 1 97.94 50 THR B N 1
ATOM 1303 C CA . THR B 1 50 ? -13.484 -21.344 -14.805 1 97.94 50 THR B CA 1
ATOM 1304 C C . THR B 1 50 ? -13.508 -20.391 -13.609 1 97.94 50 THR B C 1
ATOM 1306 O O . THR B 1 50 ? -13.07 -19.25 -13.727 1 97.94 50 THR B O 1
ATOM 1309 N N . ALA B 1 51 ? -13.938 -20.859 -12.5 1 97.69 51 ALA B N 1
ATOM 1310 C CA . ALA B 1 51 ? -14 -20.047 -11.289 1 97.69 51 ALA B CA 1
ATOM 1311 C C . ALA B 1 51 ? -12.594 -19.688 -10.812 1 97.69 51 ALA B C 1
ATOM 1313 O O . ALA B 1 51 ? -12.359 -18.547 -10.383 1 97.69 51 ALA B O 1
ATOM 1314 N N . ILE B 1 52 ? -11.727 -20.688 -10.883 1 98.12 52 ILE B N 1
ATOM 1315 C CA . ILE B 1 52 ? -10.352 -20.438 -10.469 1 98.12 52 ILE B CA 1
ATOM 1316 C C . ILE B 1 52 ? -9.695 -19.469 -11.445 1 98.12 52 ILE B C 1
ATOM 1318 O O . ILE B 1 52 ? -8.992 -18.547 -11.031 1 98.12 52 ILE B O 1
ATOM 1322 N N . HIS B 1 53 ? -9.938 -19.672 -12.688 1 97.69 53 HIS B N 1
ATOM 1323 C CA . HIS B 1 53 ? -9.406 -18.766 -13.695 1 97.69 53 HIS B CA 1
ATOM 1324 C C . HIS B 1 53 ? -9.836 -17.328 -13.422 1 97.69 53 HIS B C 1
ATOM 1326 O O . HIS B 1 53 ? -8.992 -16.422 -13.406 1 97.69 53 HIS B O 1
ATOM 1332 N N . ASP B 1 54 ? -11.047 -17.156 -13.156 1 97.81 54 ASP B N 1
ATOM 1333 C CA . ASP B 1 54 ? -11.594 -15.828 -12.883 1 97.81 54 ASP B CA 1
ATOM 1334 C C . ASP B 1 54 ? -11 -15.242 -11.609 1 97.81 54 ASP B C 1
ATOM 1336 O O . ASP B 1 54 ? -10.703 -14.047 -11.555 1 97.81 54 ASP B O 1
ATOM 1340 N N . SER B 1 55 ? -10.867 -16.031 -10.633 1 97.19 55 SER B N 1
ATOM 1341 C CA . SER B 1 55 ? -10.328 -15.586 -9.352 1 97.19 55 SER B CA 1
ATOM 1342 C C . SER B 1 55 ? -8.891 -15.086 -9.5 1 97.19 55 SER B C 1
ATOM 1344 O O . SER B 1 55 ? -8.539 -14.047 -8.945 1 97.19 55 SER B O 1
ATOM 1346 N N . ILE B 1 56 ? -8.133 -15.867 -10.172 1 97 56 ILE B N 1
ATOM 1347 C CA . ILE B 1 56 ? -6.734 -15.508 -10.375 1 97 56 ILE B CA 1
ATOM 1348 C C . ILE B 1 56 ? -6.645 -14.195 -11.148 1 97 56 ILE B C 1
ATOM 1350 O O . ILE B 1 56 ? -5.879 -13.305 -10.781 1 97 56 ILE B O 1
ATOM 1354 N N . LYS B 1 57 ? -7.43 -14.109 -12.148 1 97.06 57 LYS B N 1
ATOM 1355 C CA . LYS B 1 57 ? -7.461 -12.883 -12.945 1 97.06 57 LYS B CA 1
ATOM 1356 C C . LYS B 1 57 ? -7.879 -11.688 -12.094 1 97.06 57 LYS B C 1
ATOM 1358 O O . LYS B 1 57 ? -7.25 -10.625 -12.156 1 97.06 57 LYS B O 1
ATOM 1363 N N . LYS B 1 58 ? -8.906 -11.844 -11.328 1 97.75 58 LYS B N 1
ATOM 1364 C CA . LYS B 1 58 ? -9.414 -10.781 -10.469 1 97.75 58 LYS B CA 1
ATOM 1365 C C . LYS B 1 58 ? -8.367 -10.359 -9.438 1 97.75 58 LYS B C 1
ATOM 1367 O O . LYS B 1 58 ? -8.156 -9.164 -9.219 1 97.75 58 LYS B O 1
ATOM 1372 N N . SER B 1 59 ? -7.766 -11.336 -8.844 1 97.94 59 SER B N 1
ATOM 1373 C CA . SER B 1 59 ? -6.758 -11.055 -7.824 1 97.94 59 SER B CA 1
ATOM 1374 C C . SER B 1 59 ? -5.57 -10.297 -8.414 1 97.94 59 SER B C 1
ATOM 1376 O O . SER B 1 59 ? -5.074 -9.344 -7.809 1 97.94 59 SER B O 1
ATOM 1378 N N . LYS B 1 60 ? -5.145 -10.781 -9.531 1 96.94 60 LYS B N 1
ATOM 1379 C CA . LYS B 1 60 ? -4.055 -10.078 -10.203 1 96.94 60 LYS B CA 1
ATOM 1380 C C . LYS B 1 60 ? -4.445 -8.641 -10.531 1 96.94 60 LYS B C 1
ATOM 1382 O O . LYS B 1 60 ? -3.664 -7.711 -10.305 1 96.94 60 LYS B O 1
ATOM 1387 N N . ASN B 1 61 ? -5.602 -8.445 -11.062 1 97.62 61 ASN B N 1
ATOM 1388 C CA . ASN B 1 61 ? -6.098 -7.105 -11.383 1 97.62 61 ASN B CA 1
ATOM 1389 C C . ASN B 1 61 ? -6.16 -6.223 -10.141 1 97.62 61 ASN B C 1
ATOM 1391 O O . ASN B 1 61 ? -5.832 -5.035 -10.203 1 97.62 61 ASN B O 1
ATOM 1395 N N . GLU B 1 62 ? -6.598 -6.789 -9.039 1 97.88 62 GLU B N 1
ATOM 1396 C CA . GLU B 1 62 ? -6.656 -6.039 -7.793 1 97.88 62 GLU B CA 1
ATOM 1397 C C . GLU B 1 62 ? -5.27 -5.562 -7.371 1 97.88 62 GLU B C 1
ATOM 1399 O O . GLU B 1 62 ? -5.098 -4.41 -6.973 1 97.88 62 GLU B O 1
ATOM 1404 N N . LEU B 1 63 ? -4.32 -6.449 -7.449 1 97.62 63 LEU B N 1
ATOM 1405 C CA . LEU B 1 63 ? -2.947 -6.086 -7.117 1 97.62 63 LEU B CA 1
ATOM 1406 C C . LEU B 1 63 ? -2.449 -4.961 -8.016 1 97.62 63 LEU B C 1
ATOM 1408 O O . LEU B 1 63 ? -1.808 -4.02 -7.547 1 97.62 63 LEU B O 1
ATOM 1412 N N . GLU B 1 64 ? -2.75 -5.051 -9.266 1 97.62 64 GLU B N 1
ATOM 1413 C CA . GLU B 1 64 ? -2.348 -4.016 -10.219 1 97.62 64 GLU B CA 1
ATOM 1414 C C . GLU B 1 64 ? -3.029 -2.686 -9.906 1 97.62 64 GLU B C 1
ATOM 1416 O O . GLU B 1 64 ? -2.428 -1.621 -10.062 1 97.62 64 GLU B O 1
ATOM 1421 N N . GLN B 1 65 ? -4.23 -2.777 -9.539 1 97.88 65 GLN B N 1
ATOM 1422 C CA . GLN B 1 65 ? -4.941 -1.562 -9.164 1 97.88 65 GLN B CA 1
ATOM 1423 C C . GLN B 1 65 ? -4.293 -0.896 -7.953 1 97.88 65 GLN B C 1
ATOM 1425 O O . GLN B 1 65 ? -4.191 0.332 -7.895 1 97.88 65 GLN B O 1
ATOM 1430 N N . PHE B 1 66 ? -3.898 -1.721 -6.953 1 97.62 66 PHE B N 1
ATOM 1431 C CA . PHE B 1 66 ? -3.188 -1.162 -5.809 1 97.62 66 PHE B CA 1
ATOM 1432 C C . PHE B 1 66 ? -1.94 -0.411 -6.262 1 97.62 66 PHE B C 1
ATOM 1434 O O . PHE B 1 66 ? -1.68 0.703 -5.801 1 97.62 66 PHE B O 1
ATOM 1441 N N . GLU B 1 67 ? -1.198 -0.984 -7.164 1 97.31 67 GLU B N 1
ATOM 1442 C CA . GLU B 1 67 ? 0.016 -0.326 -7.641 1 97.31 67 GLU B CA 1
ATOM 1443 C C . GLU B 1 67 ? -0.312 0.965 -8.383 1 97.31 67 GLU B C 1
ATOM 1445 O O . GLU B 1 67 ? 0.404 1.961 -8.258 1 97.31 67 GLU B O 1
ATOM 1450 N N . ASN B 1 68 ? -1.364 0.947 -9.18 1 97.12 68 ASN B N 1
ATOM 1451 C CA . ASN B 1 68 ? -1.763 2.148 -9.906 1 97.12 68 ASN B CA 1
ATOM 1452 C C . ASN B 1 68 ? -2.123 3.285 -8.953 1 97.12 68 ASN B C 1
ATOM 1454 O O . ASN B 1 68 ? -1.84 4.449 -9.234 1 97.12 68 ASN B O 1
ATOM 1458 N N . LYS B 1 69 ? -2.637 2.904 -7.828 1 95.75 69 LYS B N 1
ATOM 1459 C CA . LYS B 1 69 ? -3.086 3.906 -6.867 1 95.75 69 LYS B CA 1
ATOM 1460 C C . LYS B 1 69 ? -1.938 4.359 -5.969 1 95.75 69 LYS B C 1
ATOM 1462 O O . LYS B 1 69 ? -1.821 5.543 -5.648 1 95.75 69 LYS B O 1
ATOM 1467 N N . LEU B 1 70 ? -1.035 3.465 -5.637 1 96.19 70 LEU B N 1
ATOM 1468 C CA . LEU B 1 70 ? -0.078 3.76 -4.578 1 96.19 70 LEU B CA 1
ATOM 1469 C C . LEU B 1 70 ? 1.311 4.016 -5.156 1 96.19 70 LEU B C 1
ATOM 1471 O O . LEU B 1 70 ? 2.066 4.836 -4.629 1 96.19 70 LEU B O 1
ATOM 1475 N N . LYS B 1 71 ? 1.705 3.25 -6.203 1 96.62 71 LYS B N 1
ATOM 1476 C CA . LYS B 1 71 ? 2.939 3.432 -6.957 1 96.62 71 LYS B CA 1
ATOM 1477 C C . LYS B 1 71 ? 4.16 3.084 -6.113 1 96.62 71 LYS B C 1
ATOM 1479 O O . LYS B 1 71 ? 5.207 3.727 -6.227 1 96.62 71 LYS B O 1
ATOM 1484 N N . PHE B 1 72 ? 3.998 2.115 -5.227 1 96.31 72 PHE B N 1
ATOM 1485 C CA . PHE B 1 72 ? 5.117 1.787 -4.352 1 96.31 72 PHE B CA 1
ATOM 1486 C C . PHE B 1 72 ? 6.156 0.95 -5.09 1 96.31 72 PHE B C 1
ATOM 1488 O O . PHE B 1 72 ? 7.355 1.074 -4.84 1 96.31 72 PHE B O 1
ATOM 1495 N N . ILE B 1 73 ? 5.699 0.094 -6.016 1 96.12 73 ILE B N 1
ATOM 1496 C CA . ILE B 1 73 ? 6.648 -0.669 -6.82 1 96.12 73 ILE B CA 1
ATOM 1497 C C . ILE B 1 73 ? 7.406 0.271 -7.754 1 96.12 73 ILE B C 1
ATOM 1499 O O 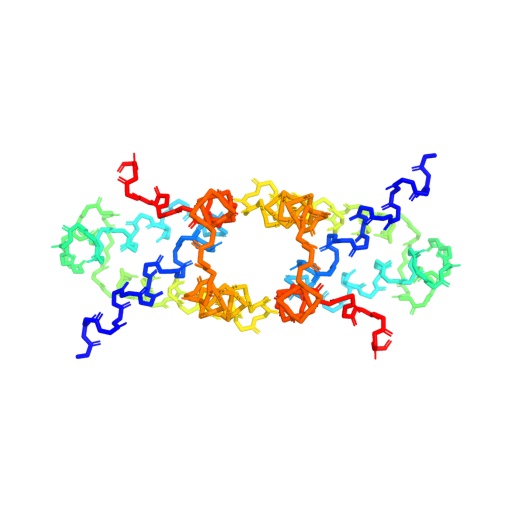. ILE B 1 73 ? 8.617 0.125 -7.945 1 96.12 73 ILE B O 1
ATOM 1503 N N . TYR B 1 74 ? 6.699 1.233 -8.344 1 96.56 74 TYR B N 1
ATOM 1504 C CA . TYR B 1 74 ? 7.336 2.25 -9.172 1 96.56 74 TYR B CA 1
ATOM 1505 C C . TYR B 1 74 ? 8.453 2.955 -8.414 1 96.56 74 TYR B C 1
ATOM 1507 O O . TYR B 1 74 ? 9.578 3.055 -8.898 1 96.56 74 TYR B O 1
ATOM 1515 N N . ARG B 1 75 ? 8.195 3.373 -7.203 1 95.81 75 ARG B N 1
ATOM 1516 C CA . ARG B 1 75 ? 9.172 4.082 -6.379 1 95.81 75 ARG B CA 1
ATOM 1517 C C . ARG B 1 75 ? 10.328 3.172 -5.984 1 95.81 75 ARG B C 1
ATOM 1519 O O . ARG B 1 75 ? 11.484 3.602 -5.965 1 95.81 75 ARG B O 1
ATOM 1526 N N . PHE B 1 76 ? 9.984 1.97 -5.648 1 96.38 76 PHE B N 1
ATOM 1527 C CA . PHE B 1 76 ? 11 0.971 -5.324 1 96.38 76 PHE B CA 1
ATOM 1528 C C . PHE B 1 76 ? 11.969 0.792 -6.484 1 96.38 76 PHE B C 1
ATOM 1530 O O . PHE B 1 76 ? 13.188 0.758 -6.285 1 96.38 76 PHE B O 1
ATOM 1537 N N . ASN B 1 77 ? 11.414 0.656 -7.641 1 96.12 77 ASN B N 1
ATOM 1538 C CA . ASN B 1 77 ? 12.258 0.461 -8.82 1 96.12 77 ASN B CA 1
ATOM 1539 C C . ASN B 1 77 ? 13.148 1.672 -9.078 1 96.12 77 ASN B C 1
ATOM 1541 O O . ASN B 1 77 ? 14.305 1.523 -9.492 1 96.12 77 ASN B O 1
ATOM 1545 N N . LEU B 1 78 ? 12.625 2.848 -8.828 1 96.56 78 LEU B N 1
ATOM 1546 C CA . LEU B 1 78 ? 13.438 4.051 -8.938 1 96.56 78 LEU B CA 1
ATOM 1547 C C . LEU B 1 78 ? 14.602 4.012 -7.957 1 96.56 78 LEU B C 1
ATOM 1549 O O . LEU B 1 78 ? 15.742 4.312 -8.32 1 96.56 78 LEU B O 1
ATOM 1553 N N . ARG B 1 79 ? 14.336 3.605 -6.754 1 96.25 79 ARG B N 1
ATOM 1554 C CA . ARG B 1 79 ? 15.375 3.539 -5.734 1 96.25 79 ARG B CA 1
ATOM 1555 C C . ARG B 1 79 ? 16.438 2.514 -6.105 1 96.25 79 ARG B C 1
ATOM 1557 O O . ARG B 1 79 ? 17.641 2.754 -5.918 1 96.25 79 ARG B O 1
ATOM 1564 N N . LYS B 1 80 ? 15.938 1.368 -6.543 1 95.44 80 LYS B N 1
ATOM 1565 C CA . LYS B 1 80 ? 16.844 0.298 -6.93 1 95.44 80 LYS B CA 1
ATOM 1566 C C . LYS B 1 80 ? 17.859 0.789 -7.957 1 95.44 80 LYS B C 1
ATOM 1568 O O . LYS B 1 80 ? 19.047 0.416 -7.902 1 95.44 80 LYS B O 1
ATOM 1573 N N . GLU B 1 81 ? 17.453 1.568 -8.906 1 96.94 81 GLU B N 1
ATOM 1574 C CA . GLU B 1 81 ? 18.344 2.119 -9.914 1 96.94 81 GLU B CA 1
ATOM 1575 C C . GLU B 1 81 ? 19.391 3.043 -9.281 1 96.94 81 GLU B C 1
ATOM 1577 O O . GLU B 1 81 ? 20.562 3.027 -9.664 1 96.94 81 GLU B O 1
ATOM 1582 N N . ILE B 1 82 ? 18.906 3.854 -8.297 1 97.44 82 ILE B N 1
ATOM 1583 C CA . ILE B 1 82 ? 19.812 4.773 -7.609 1 97.44 82 ILE B CA 1
ATOM 1584 C C . ILE B 1 82 ? 20.828 3.984 -6.781 1 97.44 82 ILE B C 1
ATOM 1586 O O . ILE B 1 82 ? 21.984 4.371 -6.68 1 97.44 82 ILE B O 1
ATOM 1590 N N . TYR B 1 83 ? 20.359 2.82 -6.258 1 96.44 83 TYR B N 1
ATOM 1591 C CA . TYR B 1 83 ? 21.219 1.981 -5.422 1 96.44 83 TYR B CA 1
ATOM 1592 C C . TYR B 1 83 ? 22.422 1.482 -6.203 1 96.44 83 TYR B C 1
ATOM 1594 O O . TYR B 1 83 ? 23.5 1.275 -5.633 1 96.44 83 TYR B O 1
ATOM 1602 N N . LYS B 1 84 ? 22.297 1.354 -7.461 1 95.69 84 LYS B N 1
ATOM 1603 C CA . LYS B 1 84 ? 23.359 0.847 -8.305 1 95.69 84 LYS B CA 1
ATOM 1604 C C . LYS B 1 84 ? 24.562 1.797 -8.305 1 95.69 84 LYS B C 1
ATOM 1606 O O . LYS B 1 84 ? 25.688 1.391 -8.617 1 95.69 84 LYS B O 1
ATOM 1611 N N . GLN B 1 85 ? 24.328 3.012 -7.973 1 94.12 85 GLN B N 1
ATOM 1612 C CA . GLN B 1 85 ? 25.391 4.02 -8.023 1 94.12 85 GLN B CA 1
ATOM 1613 C C . GLN B 1 85 ? 26.094 4.141 -6.684 1 94.12 85 GLN B C 1
ATOM 1615 O O . GLN B 1 85 ? 27.109 4.844 -6.57 1 94.12 85 GLN B O 1
ATOM 1620 N N . ILE B 1 86 ? 25.609 3.434 -5.703 1 95 86 ILE B N 1
ATOM 1621 C CA . ILE B 1 86 ? 26.156 3.568 -4.359 1 95 86 ILE B CA 1
ATOM 1622 C C . ILE B 1 86 ? 27.375 2.66 -4.215 1 95 86 ILE B C 1
ATOM 1624 O O . ILE B 1 86 ? 27.266 1.441 -4.363 1 95 86 ILE B O 1
ATOM 1628 N N . LYS B 1 87 ? 28.547 3.264 -3.896 1 92.81 87 LYS B N 1
ATOM 1629 C CA . LYS B 1 87 ? 29.797 2.52 -3.775 1 92.81 87 LYS B CA 1
ATOM 1630 C C . LYS B 1 87 ? 30.016 2.043 -2.342 1 92.81 87 LYS B C 1
ATOM 1632 O O . LYS B 1 87 ? 30.703 1.052 -2.113 1 92.81 87 LYS B O 1
ATOM 1637 N N . ASP B 1 88 ? 29.469 2.723 -1.36 1 94.38 88 ASP B N 1
ATOM 1638 C CA . ASP B 1 88 ? 29.562 2.326 0.042 1 94.38 88 ASP B CA 1
ATOM 1639 C C . ASP B 1 88 ? 28.703 1.094 0.318 1 94.38 88 ASP B C 1
ATOM 1641 O O . ASP B 1 88 ? 27.484 1.204 0.499 1 94.38 88 ASP B O 1
ATOM 1645 N N . ASN B 1 89 ? 29.297 -0.035 0.501 1 94.88 89 ASN B N 1
ATOM 1646 C CA . ASN B 1 89 ? 28.594 -1.303 0.625 1 94.88 89 ASN B CA 1
ATOM 1647 C C . ASN B 1 89 ? 27.797 -1.37 1.923 1 94.88 89 ASN B C 1
ATOM 1649 O O . ASN B 1 89 ? 26.734 -1.994 1.971 1 94.88 89 ASN B O 1
ATOM 1653 N N . ASN B 1 90 ? 28.328 -0.792 2.934 1 96.19 90 ASN B N 1
ATOM 1654 C CA . ASN B 1 90 ? 27.594 -0.782 4.199 1 96.19 90 ASN B CA 1
ATOM 1655 C C . ASN B 1 90 ? 26.297 0.007 4.094 1 96.19 90 ASN B C 1
ATOM 1657 O O . ASN B 1 90 ? 25.25 -0.455 4.543 1 96.19 90 ASN B O 1
ATOM 1661 N N . LEU B 1 91 ? 26.391 1.224 3.508 1 96.31 91 LEU B N 1
ATOM 1662 C CA . LEU B 1 91 ? 25.203 2.045 3.275 1 96.31 91 LEU B CA 1
ATOM 1663 C C . LEU B 1 91 ? 24.203 1.313 2.391 1 96.31 91 LEU B C 1
ATOM 1665 O O . LEU B 1 91 ? 23 1.288 2.691 1 96.31 91 LEU B O 1
ATOM 1669 N N . LEU B 1 92 ? 24.672 0.731 1.324 1 96.31 92 LEU B N 1
ATOM 1670 C CA . LEU B 1 92 ? 23.828 -0.007 0.394 1 96.31 92 LEU B CA 1
ATOM 1671 C C . LEU B 1 92 ? 23.094 -1.137 1.106 1 96.31 92 LEU B C 1
ATOM 1673 O O . LEU B 1 92 ? 21.891 -1.312 0.919 1 96.31 92 LEU B O 1
ATOM 1677 N N . ASP B 1 93 ? 23.812 -1.908 1.921 1 96.81 93 ASP B N 1
ATOM 1678 C CA . ASP B 1 93 ? 23.219 -3.021 2.65 1 96.81 93 ASP B CA 1
ATOM 1679 C C . ASP B 1 93 ? 22.109 -2.537 3.586 1 96.81 93 ASP B C 1
ATOM 1681 O O . ASP B 1 93 ? 21.047 -3.156 3.672 1 96.81 93 ASP B O 1
ATOM 1685 N N . GLN B 1 94 ? 22.312 -1.47 4.305 1 97.25 94 GLN B N 1
ATOM 1686 C CA . GLN B 1 94 ? 21.328 -0.902 5.207 1 97.25 94 GLN B CA 1
ATOM 1687 C C . GLN B 1 94 ? 20.062 -0.495 4.445 1 97.25 94 GLN B C 1
ATOM 1689 O O . GLN B 1 94 ? 18.953 -0.795 4.875 1 97.25 94 GLN B O 1
ATOM 1694 N N . LEU B 1 95 ? 20.25 0.165 3.312 1 97.25 95 LEU B N 1
ATOM 1695 C CA . LEU B 1 95 ? 19.125 0.615 2.504 1 97.25 95 LEU B CA 1
ATOM 1696 C C . LEU B 1 95 ? 18.344 -0.573 1.952 1 97.25 95 LEU B C 1
ATOM 1698 O O . LEU B 1 95 ? 17.109 -0.583 1.992 1 97.25 95 LEU B O 1
ATOM 1702 N N . LEU B 1 96 ? 19.031 -1.588 1.504 1 95.88 96 LEU B N 1
ATOM 1703 C CA . LEU B 1 96 ? 18.391 -2.777 0.943 1 95.88 96 LEU B CA 1
ATOM 1704 C C . LEU B 1 96 ? 17.547 -3.492 1.995 1 95.88 96 LEU B C 1
ATOM 1706 O O . LEU B 1 96 ? 16.5 -4.062 1.678 1 95.88 96 LEU B O 1
ATOM 1710 N N . GLU B 1 97 ? 17.953 -3.449 3.213 1 95.25 97 GLU B N 1
ATOM 1711 C CA . GLU B 1 97 ? 17.234 -4.113 4.301 1 95.25 97 GLU B CA 1
ATOM 1712 C C . GLU B 1 97 ? 15.891 -3.445 4.57 1 95.25 97 GLU B C 1
ATOM 1714 O O . GLU B 1 97 ? 15 -4.055 5.16 1 95.25 97 GLU B O 1
ATOM 1719 N N . THR B 1 98 ? 15.773 -2.168 4.129 1 96.31 98 THR B N 1
ATOM 1720 C CA . THR B 1 98 ? 14.531 -1.442 4.375 1 96.31 98 THR B CA 1
ATOM 1721 C C . THR B 1 98 ? 13.492 -1.763 3.307 1 96.31 98 THR B C 1
ATOM 1723 O O . THR B 1 98 ? 12.32 -1.416 3.449 1 96.31 98 THR B O 1
ATOM 1726 N N . GLU B 1 99 ? 13.938 -2.367 2.219 1 95.31 99 GLU B N 1
ATOM 1727 C CA . GLU B 1 99 ? 13.023 -2.641 1.113 1 95.31 99 GLU B CA 1
ATOM 1728 C C . GLU B 1 99 ? 12.227 -3.92 1.355 1 95.31 99 GLU B C 1
ATOM 1730 O O . GLU B 1 99 ? 12.594 -4.734 2.207 1 95.31 99 GLU B O 1
ATOM 1735 N N . VAL B 1 100 ? 11.133 -3.986 0.685 1 90.75 100 VAL B N 1
ATOM 1736 C CA . VAL B 1 100 ? 10.242 -5.129 0.829 1 90.75 100 VAL B CA 1
ATOM 1737 C C . VAL B 1 100 ? 10.977 -6.414 0.45 1 90.75 100 VAL B C 1
ATOM 1739 O O . VAL B 1 100 ? 11.648 -6.469 -0.58 1 90.75 100 VAL B O 1
ATOM 1742 N N . GLU B 1 101 ? 11 -7.289 1.466 1 75.25 101 GLU B N 1
ATOM 1743 C CA . GLU B 1 101 ? 11.625 -8.586 1.229 1 75.25 101 GLU B CA 1
ATOM 1744 C C . GLU B 1 101 ? 10.664 -9.539 0.523 1 75.25 101 GLU B C 1
ATOM 1746 O O . GLU B 1 101 ? 9.445 -9.43 0.675 1 75.25 101 GLU B O 1
ATOM 1751 N N . GLN B 1 102 ? 11.172 -10.32 -0.38 1 64.81 102 GLN B N 1
ATOM 1752 C CA . GLN B 1 102 ? 10.398 -11.359 -1.04 1 64.81 102 GLN B CA 1
ATOM 1753 C C . GLN B 1 102 ? 9.719 -12.273 -0.02 1 64.81 102 GLN B C 1
ATOM 1755 O O . GLN B 1 102 ? 10.266 -13.312 0.35 1 64.81 102 GLN B O 1
ATOM 1760 N N . LEU B 1 103 ? 8.75 -11.766 0.734 1 53.88 103 LEU B N 1
ATOM 1761 C CA . LEU B 1 103 ? 8.109 -12.398 1.877 1 53.88 103 LEU B CA 1
ATOM 1762 C C . LEU B 1 103 ? 7.465 -13.719 1.473 1 53.88 103 LEU B C 1
ATOM 1764 O O . LEU B 1 103 ? 7.375 -14.641 2.283 1 53.88 103 LEU B O 1
ATOM 1768 N N . TRP B 1 104 ? 6.812 -13.875 0.307 1 53.16 104 TRP B N 1
ATOM 1769 C CA . TRP B 1 104 ? 6.047 -15.094 0.095 1 53.16 104 TRP B CA 1
ATOM 1770 C C . TRP B 1 104 ? 6.953 -16.328 0.157 1 53.16 104 TRP B C 1
ATOM 1772 O O . TRP B 1 104 ? 6.473 -17.453 0.238 1 53.16 104 TRP B O 1
ATOM 1782 N N . LYS B 1 105 ? 8.281 -15.984 -0.1 1 54.09 105 LYS B N 1
ATOM 1783 C CA . LYS B 1 105 ? 9.18 -17.125 -0.174 1 54.09 105 LYS B CA 1
ATOM 1784 C C . LYS B 1 105 ? 9.398 -17.75 1.204 1 54.09 105 LYS B C 1
ATOM 1786 O O . LYS B 1 105 ? 9.875 -18.875 1.314 1 54.09 105 LYS B O 1
ATOM 1791 N N . THR B 1 106 ? 9.18 -16.953 2.174 1 46.25 106 THR B N 1
ATOM 1792 C CA . THR B 1 106 ? 9.57 -17.578 3.432 1 46.25 106 THR B CA 1
ATOM 1793 C C . THR B 1 106 ? 8.398 -18.344 4.043 1 46.25 106 THR B C 1
ATOM 1795 O O . THR B 1 106 ? 8.516 -18.906 5.137 1 46.25 106 THR B O 1
ATOM 1798 N N . LYS B 1 107 ? 7.309 -18.188 3.486 1 43.16 107 LYS B N 1
ATOM 1799 C CA . LYS B 1 107 ? 6.289 -19.031 4.105 1 43.16 107 LYS B CA 1
ATOM 1800 C C . LYS B 1 107 ? 6.215 -20.391 3.426 1 43.16 107 LYS B C 1
ATOM 1802 O O . LYS B 1 107 ? 6.418 -20.5 2.215 1 43.16 107 LYS B O 1
#